Protein 2C4N (pdb70)

Foldseek 3Di:
DAAQAEEEEPDLAQDPQLAGDPQNQVLVVVCVVVVRHAAYEDLAQADQLVRVQVSCVVNPHHDDSLRYDYLLLLVLVVCLPDDFAEEAEAADDRNVVSSVVSVHDHDLPPGQAYEYWDDPVQDPVSLVSSLVVVLVHRQYEYSALDQADPDNHGTRNVSCVSSCVSSVDDHDHRAWPALNSVVVSCVSVVHAQCNYEYEEADCRTRVNSSVVNNHQYEHAPSGDDHDVVQVPPPDHHNYYYPHSNPDDSD

Structure (mmCIF, N/CA/C/O backbone):
data_2C4N
#
_entry.id   2C4N
#
_cell.length_a   53.914
_cell.length_b   94.801
_cell.length_c   119.236
_cell.angle_alpha   90.00
_cell.angle_beta   90.00
_cell.angle_gamma   90.00
#
_symmetry.space_group_name_H-M   'I 2 2 2'
#
loop_
_entity.id
_entity.type
_entity.pdbx_description
1 polymer 'PROTEIN NAGD'
2 non-polymer 'MAGNESIUM ION'
3 non-polymer 'PHOSPHATE ION'
4 water water
#
loop_
_atom_site.group_PDB
_atom_site.id
_atom_site.type_symbol
_atom_site.label_atom_id
_atom_site.label_alt_id
_atom_site.label_comp_id
_atom_site.label_asym_id
_atom_site.label_entity_id
_atom_site.label_seq_id
_atom_site.pdbx_PDB_ins_code
_atom_site.Cartn_x
_atom_site.Cartn_y
_atom_site.Cartn_z
_atom_site.occupancy
_atom_site.B_iso_or_equiv
_atom_site.auth_seq_id
_atom_site.auth_comp_id
_atom_site.auth_asym_id
_atom_site.auth_atom_id
_atom_site.pdbx_PDB_model_num
ATOM 1 N N . MET A 1 1 ? 8.066 39.725 -3.434 1.00 83.93 1 MET A N 1
ATOM 2 C CA . MET A 1 1 ? 9.325 40.352 -3.065 1.00 83.78 1 MET A CA 1
ATOM 3 C C . MET A 1 1 ? 10.435 39.392 -2.573 1.00 82.40 1 MET A C 1
ATOM 4 O O . MET A 1 1 ? 10.506 38.221 -2.964 1.00 81.19 1 MET A O 1
ATOM 9 N N . THR A 1 2 ? 11.323 39.907 -1.764 1.00 52.86 2 THR A N 1
ATOM 10 C CA . THR A 1 2 ? 12.548 39.274 -1.412 1.00 47.55 2 THR A CA 1
ATOM 11 C C . THR A 1 2 ? 12.258 38.434 -0.151 1.00 44.13 2 THR A C 1
ATOM 12 O O . THR A 1 2 ? 11.140 38.404 0.271 1.00 43.51 2 THR A O 1
ATOM 16 N N . ILE A 1 3 ? 13.248 37.794 0.452 1.00 39.39 3 ILE A N 1
ATOM 17 C CA . ILE A 1 3 ? 13.051 37.128 1.706 1.00 33.14 3 ILE A CA 1
ATOM 18 C C . ILE A 1 3 ? 12.824 38.094 2.847 1.00 29.56 3 ILE A C 1
ATOM 19 O O . ILE A 1 3 ? 13.688 38.842 3.146 1.00 28.61 3 ILE A O 1
ATOM 24 N N . LYS A 1 4 ? 11.642 38.067 3.456 1.00 29.95 4 LYS A N 1
ATOM 25 C CA . LYS A 1 4 ? 11.331 38.968 4.562 1.00 27.49 4 LYS A CA 1
ATOM 26 C C . LYS A 1 4 ? 10.968 38.189 5.822 1.00 24.42 4 LYS A C 1
ATOM 27 O O . LYS A 1 4 ? 10.892 38.760 6.908 1.00 22.49 4 LYS A O 1
ATOM 33 N N . ASN A 1 5 ? 10.744 36.885 5.667 1.00 23.31 5 ASN A N 1
ATOM 34 C CA . ASN A 1 5 ? 10.369 36.015 6.784 1.00 21.05 5 ASN A CA 1
ATOM 35 C C . ASN A 1 5 ? 11.125 34.696 6.661 1.00 20.26 5 ASN A C 1
ATOM 36 O O . ASN A 1 5 ? 11.494 34.284 5.560 1.00 18.62 5 ASN A O 1
ATOM 41 N N . VAL A 1 6 ? 11.333 34.018 7.783 1.00 18.57 6 VAL A N 1
ATOM 42 C CA . VAL A 1 6 ? 12.069 32.763 7.756 1.00 17.51 6 VAL A CA 1
ATOM 43 C C . VAL A 1 6 ? 11.474 31.661 8.620 1.00 17.51 6 VAL A C 1
ATOM 44 O O . VAL A 1 6 ? 11.179 31.877 9.791 1.00 17.14 6 VAL A O 1
ATOM 48 N N . ILE A 1 7 ? 11.286 30.487 8.021 1.00 16.65 7 ILE A N 1
ATOM 49 C CA . ILE A 1 7 ? 10.807 29.318 8.748 1.00 16.44 7 ILE A CA 1
ATOM 50 C C . ILE A 1 7 ? 12.028 28.409 8.738 1.00 16.85 7 ILE A C 1
ATOM 51 O O . ILE A 1 7 ? 12.550 28.074 7.670 1.00 18.50 7 ILE A O 1
ATOM 56 N N . CYS A 1 8 ? 12.504 28.027 9.914 1.00 15.66 8 CYS A N 1
ATOM 57 C CA . CYS A 1 8 ? 13.675 27.175 9.975 1.00 14.67 8 CYS A CA 1
ATOM 58 C C . CYS A 1 8 ? 13.406 25.915 10.768 1.00 15.22 8 CYS A C 1
ATOM 59 O O . CYS A 1 8 ? 12.998 25.965 11.931 1.00 17.09 8 CYS A O 1
ATOM 62 N N . ASP A 1 9 ? 13.634 24.778 10.126 1.00 14.76 9 ASP A N 1
ATOM 63 C CA . ASP A 1 9 ? 13.438 23.500 10.781 1.00 14.92 9 ASP A CA 1
ATOM 64 C C . ASP A 1 9 ? 14.467 23.350 11.903 1.00 15.12 9 ASP A C 1
ATOM 65 O O . ASP A 1 9 ? 15.559 23.917 11.836 1.00 15.55 9 ASP A O 1
ATOM 70 N N . ILE A 1 10 ? 14.126 22.578 12.926 1.00 14.48 10 ILE A N 1
ATOM 71 C CA . ILE A 1 10 ? 15.022 22.404 14.066 1.00 16.12 10 ILE A CA 1
ATOM 72 C C . ILE A 1 10 ? 16.010 21.247 13.990 1.00 14.92 10 ILE A C 1
ATOM 73 O O . ILE A 1 10 ? 17.215 21.458 13.859 1.00 15.75 10 ILE A O 1
ATOM 78 N N . ASP A 1 11 ? 15.505 20.022 14.066 1.00 17.35 11 ASP A N 1
ATOM 79 C CA . ASP A 1 11 ? 16.375 18.851 14.052 1.00 18.86 11 ASP A CA 1
ATOM 80 C C . ASP A 1 11 ? 17.126 18.607 12.749 1.00 18.11 11 ASP A C 1
ATOM 81 O O . ASP A 1 11 ? 16.535 18.562 11.678 1.00 16.03 11 ASP A O 1
ATOM 86 N N . GLY A 1 12 ? 18.444 18.455 12.854 1.00 16.73 12 GLY A N 1
ATOM 87 C CA . GLY A 1 12 ? 19.260 18.225 11.674 1.00 16.93 12 GLY A CA 1
ATOM 88 C C . GLY A 1 12 ? 19.640 19.519 10.978 1.00 16.75 12 GLY A C 1
ATOM 89 O O . GLY A 1 12 ? 20.335 19.506 9.964 1.00 17.36 12 GLY A O 1
ATOM 90 N N . VAL A 1 13 ? 19.182 20.639 11.532 1.00 15.67 13 VAL A N 1
ATOM 91 C CA . VAL A 1 13 ? 19.452 21.959 10.974 1.00 15.68 13 VAL A CA 1
ATOM 92 C C . VAL A 1 13 ? 20.076 22.879 12.028 1.00 15.78 13 VAL A C 1
ATOM 93 O O . VAL A 1 13 ? 21.154 23.437 11.823 1.00 15.46 13 VAL A O 1
ATOM 97 N N . LEU A 1 14 ? 19.393 23.023 13.159 1.00 15.45 14 LEU A N 1
ATOM 98 C CA . LEU A 1 14 ? 19.866 23.884 14.237 1.00 16.76 14 LEU A CA 1
ATOM 99 C C . LEU A 1 14 ? 20.390 23.051 15.395 1.00 17.40 14 LEU A C 1
ATOM 100 O O . LEU A 1 14 ? 21.310 23.463 16.111 1.00 16.89 14 LEU A O 1
ATOM 105 N N . MET A 1 15 ? 19.787 21.896 15.578 1.00 17.08 15 MET A N 1
ATOM 106 C CA . MET A 1 15 ? 20.170 20.964 16.629 1.00 18.90 15 MET A CA 1
ATOM 107 C C . MET A 1 15 ? 20.445 19.541 16.145 1.00 21.11 15 MET A C 1
ATOM 108 O O . MET A 1 15 ? 19.754 19.024 15.340 1.00 19.69 15 MET A O 1
ATOM 113 N N . HIS A 1 16 ? 21.460 18.923 16.722 1.00 19.87 16 HIS A N 1
ATOM 114 C CA . HIS A 1 16 ? 21.561 17.503 16.765 1.00 24.06 16 HIS A CA 1
ATOM 115 C C . HIS A 1 16 ? 21.326 16.987 18.143 1.00 27.48 16 HIS A C 1
ATOM 116 O O . HIS A 1 16 ? 22.138 17.058 18.995 1.00 24.36 16 HIS A O 1
ATOM 123 N N . ASP A 1 17 ? 20.121 16.509 18.287 1.00 28.63 17 ASP A N 1
ATOM 124 C CA . ASP A 1 17 ? 19.599 16.215 19.539 1.00 31.39 17 ASP A CA 1
ATOM 125 C C . ASP A 1 17 ? 19.703 17.384 20.482 1.00 30.63 17 ASP A C 1
ATOM 126 O O . ASP A 1 17 ? 19.108 18.381 20.313 1.00 30.43 17 ASP A O 1
ATOM 131 N N . ASN A 1 18 ? 20.524 17.219 21.472 1.00 30.53 18 ASN A N 1
ATOM 132 C CA . ASN A 1 18 ? 20.712 18.259 22.429 1.00 30.06 18 ASN A CA 1
ATOM 133 C C . ASN A 1 18 ? 21.943 19.139 22.266 1.00 28.73 18 ASN A C 1
ATOM 134 O O . ASN A 1 18 ? 22.221 19.975 23.076 1.00 28.28 18 ASN A O 1
ATOM 139 N N . VAL A 1 19 ? 22.574 18.972 21.121 1.00 25.41 19 VAL A N 1
ATOM 140 C CA . VAL A 1 19 ? 23.786 19.700 20.761 1.00 23.39 19 VAL A CA 1
ATOM 141 C C . VAL A 1 19 ? 23.504 20.598 19.560 1.00 21.28 19 VAL A C 1
ATOM 142 O O . VAL A 1 19 ? 22.951 20.153 18.556 1.00 21.37 19 VAL A O 1
ATOM 146 N N . ALA A 1 20 ? 23.890 21.864 19.665 1.00 22.43 20 ALA A N 1
ATOM 147 C CA . ALA A 1 20 ? 23.657 22.805 18.582 1.00 22.68 20 ALA A CA 1
ATOM 148 C C . ALA A 1 20 ? 24.581 22.563 17.404 1.00 21.96 20 ALA A C 1
ATOM 149 O O . ALA A 1 20 ? 25.724 22.123 17.567 1.00 22.38 20 ALA A O 1
ATOM 151 N N . VAL A 1 21 ? 24.078 22.844 16.209 1.00 21.55 21 VAL A N 1
ATOM 152 C CA . VAL A 1 21 ? 24.879 22.704 15.003 1.00 19.76 21 VAL A CA 1
ATOM 153 C C . VAL A 1 21 ? 25.767 23.945 14.963 1.00 19.61 21 VAL A C 1
ATOM 154 O O . VAL A 1 21 ? 25.289 25.060 15.166 1.00 19.27 21 VAL A O 1
ATOM 158 N N . PRO A 1 22 ? 27.073 23.770 14.719 1.00 23.68 22 PRO A N 1
ATOM 159 C CA . PRO A 1 22 ? 27.975 24.926 14.666 1.00 25.00 22 PRO A CA 1
ATOM 160 C C . PRO A 1 22 ? 27.444 26.030 13.753 1.00 24.01 22 PRO A C 1
ATOM 161 O O . PRO A 1 22 ? 27.097 25.778 12.599 1.00 25.69 22 PRO A O 1
ATOM 165 N N . GLY A 1 23 ? 27.378 27.250 14.276 1.00 23.57 23 GLY A N 1
ATOM 166 C CA . GLY A 1 23 ? 26.889 28.368 13.487 1.00 23.34 23 GLY A CA 1
ATOM 167 C C . GLY A 1 23 ? 25.414 28.692 13.673 1.00 22.89 23 GLY A C 1
ATOM 168 O O . GLY A 1 23 ? 24.946 29.745 13.235 1.00 22.46 23 GLY A O 1
ATOM 169 N N . ALA A 1 24 ? 24.677 27.797 14.325 1.00 21.91 24 ALA A N 1
ATOM 170 C CA . ALA A 1 24 ? 23.247 27.999 14.550 1.00 21.79 24 ALA A CA 1
ATOM 171 C C . ALA A 1 24 ? 22.941 29.311 15.264 1.00 21.15 24 ALA A C 1
ATOM 172 O O . ALA A 1 24 ? 22.088 30.079 14.825 1.00 19.85 24 ALA A O 1
ATOM 174 N N . ALA A 1 25 ? 23.638 29.566 16.366 1.00 21.24 25 ALA A N 1
ATOM 175 C CA . ALA A 1 25 ? 23.414 30.788 17.133 1.00 22.85 25 ALA A CA 1
ATOM 176 C C . ALA A 1 25 ? 23.588 32.040 16.275 1.00 22.66 25 ALA A C 1
ATOM 177 O O . ALA A 1 25 ? 22.715 32.908 16.243 1.00 21.01 25 ALA A O 1
ATOM 179 N N . GLU A 1 26 ? 24.714 32.125 15.573 1.00 23.72 26 GLU A N 1
ATOM 180 C CA . GLU A 1 26 ? 25.004 33.273 14.722 1.00 25.39 26 GLU A CA 1
ATOM 181 C C . GLU A 1 26 ? 23.975 33.409 13.601 1.00 24.25 26 GLU A C 1
ATOM 182 O O . GLU A 1 26 ? 23.562 34.516 13.249 1.00 22.69 26 GLU A O 1
ATOM 188 N N . PHE A 1 27 ? 23.567 32.276 13.039 1.00 23.46 27 PHE A N 1
ATOM 189 C CA . PHE A 1 27 ? 22.584 32.264 11.963 1.00 21.85 27 PHE A CA 1
ATOM 190 C C . PHE A 1 27 ? 21.275 32.883 12.435 1.00 20.80 27 PHE A C 1
ATOM 191 O O . PHE A 1 27 ? 20.741 33.792 11.800 1.00 20.52 27 PHE A O 1
ATOM 199 N N . LEU A 1 28 ? 20.765 32.389 13.559 1.00 21.25 28 LEU A N 1
ATOM 200 C CA . LEU A 1 28 ? 19.509 32.884 14.110 1.00 23.50 28 LEU A CA 1
ATOM 201 C C . LEU A 1 28 ? 19.586 34.340 14.560 1.00 25.86 28 LEU A C 1
ATOM 202 O O . LEU A 1 28 ? 18.687 35.132 14.268 1.00 23.52 28 LEU A O 1
ATOM 207 N N . HIS A 1 29 ? 20.655 34.695 15.265 1.00 28.19 29 HIS A N 1
ATOM 208 C CA . HIS A 1 29 ? 20.819 36.067 15.736 1.00 31.23 29 HIS A CA 1
ATOM 209 C C . HIS A 1 29 ? 20.871 37.038 14.562 1.00 29.32 29 HIS A C 1
ATOM 210 O O . HIS A 1 29 ? 20.355 38.153 14.648 1.00 26.81 29 HIS A O 1
ATOM 217 N N . GLY A 1 30 ? 21.486 36.609 13.464 1.00 30.28 30 GLY A N 1
ATOM 218 C CA . GLY A 1 30 ? 21.567 37.458 12.289 1.00 28.16 30 GLY A CA 1
ATOM 219 C C . GLY A 1 30 ? 20.185 37.763 11.745 1.00 27.25 30 GLY A C 1
ATOM 220 O O . GLY A 1 30 ? 19.893 38.893 11.348 1.00 26.28 30 GLY A O 1
ATOM 221 N N . ILE A 1 31 ? 19.323 36.750 11.727 1.00 25.78 31 ILE A N 1
ATOM 222 C CA . ILE A 1 31 ? 17.961 36.919 11.239 1.00 27.35 31 ILE A CA 1
ATOM 223 C C . ILE A 1 31 ? 17.161 37.850 12.141 1.00 28.28 31 ILE A C 1
ATOM 224 O O . ILE A 1 31 ? 16.480 38.755 11.661 1.00 28.74 31 ILE A O 1
ATOM 229 N N . MET A 1 32 ? 17.242 37.629 13.448 1.00 25.45 32 MET A N 1
ATOM 230 C CA . MET A 1 32 ? 16.503 38.456 14.390 1.00 27.88 32 MET A CA 1
ATOM 231 C C . MET A 1 32 ? 17.016 39.894 14.395 1.00 28.19 32 MET A C 1
ATOM 232 O O . MET A 1 32 ? 16.226 40.834 14.508 1.00 27.83 32 MET A O 1
ATOM 237 N N . ASP A 1 33 ? 18.329 40.065 14.251 1.00 41.93 33 ASP A N 1
ATOM 238 C CA . ASP A 1 33 ? 18.925 41.398 14.208 1.00 43.64 33 ASP A CA 1
ATOM 239 C C . ASP A 1 33 ? 18.349 42.203 13.044 1.00 44.53 33 ASP A C 1
ATOM 240 O O . ASP A 1 33 ? 18.146 43.412 13.158 1.00 45.38 33 ASP A O 1
ATOM 245 N N . LYS A 1 34 ? 18.093 41.530 11.925 1.00 40.71 34 LYS A N 1
ATOM 246 C CA . LYS A 1 34 ? 17.539 42.188 10.743 1.00 40.77 34 LYS A CA 1
ATOM 247 C C . LYS A 1 34 ? 16.050 42.466 10.894 1.00 40.14 34 LYS A C 1
ATOM 248 O O . LYS A 1 34 ? 15.453 43.161 10.075 1.00 41.32 34 LYS A O 1
ATOM 254 N N . GLY A 1 35 ? 15.456 41.918 11.947 1.00 34.14 35 GLY A N 1
ATOM 255 C CA . GLY A 1 35 ? 14.043 42.135 12.190 1.00 33.34 35 GLY A CA 1
ATOM 256 C C . GLY A 1 35 ? 13.115 41.287 11.341 1.00 33.01 35 GLY A C 1
ATOM 257 O O . GLY A 1 35 ? 11.949 41.634 11.169 1.00 32.64 35 GLY A O 1
ATOM 258 N N . LEU A 1 36 ? 13.615 40.168 10.826 1.00 29.39 36 LEU A N 1
ATOM 259 C CA . LEU A 1 36 ? 12.801 39.288 9.997 1.00 27.70 36 LEU A CA 1
ATOM 260 C C . LEU A 1 36 ? 12.009 38.328 10.871 1.00 25.41 36 LEU A C 1
ATOM 261 O O . LEU A 1 36 ? 12.575 37.675 11.742 1.00 24.94 36 LEU A O 1
ATOM 266 N N . PRO A 1 37 ? 10.683 38.242 10.665 1.00 23.97 37 PRO A N 1
ATOM 267 C CA . PRO A 1 37 ? 9.900 37.316 11.491 1.00 23.98 37 PRO A CA 1
ATOM 268 C C . PRO A 1 37 ? 10.513 35.922 11.369 1.00 22.63 37 PRO A C 1
ATOM 269 O O . PRO A 1 37 ? 10.924 35.510 10.283 1.00 21.96 37 PRO A O 1
ATOM 273 N N . LEU A 1 38 ? 10.588 35.210 12.487 1.00 20.16 38 LEU A N 1
ATOM 274 C CA . LEU A 1 38 ? 11.193 33.887 12.508 1.00 19.25 38 LEU A CA 1
ATOM 275 C C . LEU A 1 38 ? 10.359 32.836 13.225 1.00 19.68 38 LEU A C 1
ATOM 276 O O . LEU A 1 38 ? 9.804 33.086 14.295 1.00 19.55 38 LEU A O 1
ATOM 281 N N . VAL A 1 39 ? 10.280 31.657 12.622 1.00 15.67 39 VAL A N 1
ATOM 282 C CA . VAL A 1 39 ? 9.562 30.542 13.217 1.00 16.27 39 VAL A CA 1
ATOM 283 C C . VAL A 1 39 ? 10.487 29.333 13.186 1.00 14.78 39 VAL A C 1
ATOM 284 O O . VAL A 1 39 ? 11.031 28.990 12.132 1.00 15.45 39 VAL A O 1
ATOM 288 N N . LEU A 1 40 ? 10.691 28.718 14.346 1.00 14.09 40 LEU A N 1
ATOM 289 C CA . LEU A 1 40 ? 11.520 27.525 14.442 1.00 16.17 40 LEU A CA 1
ATOM 290 C C . LEU A 1 40 ? 10.519 26.382 14.511 1.00 15.24 40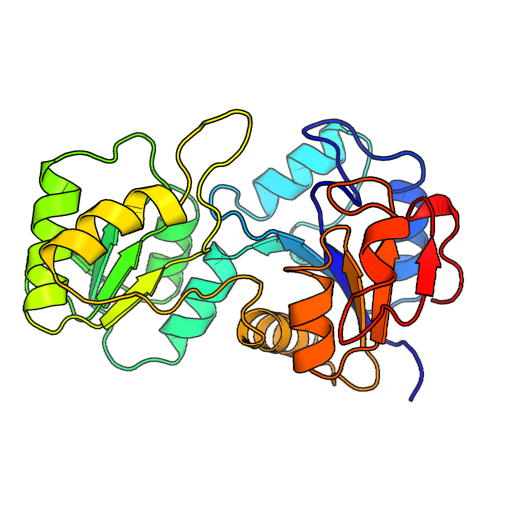 LEU A C 1
ATOM 291 O O . LEU A 1 40 ? 9.800 26.212 15.493 1.00 15.56 40 LEU A O 1
ATOM 296 N N . LEU A 1 41 ? 10.483 25.608 13.436 1.00 18.61 41 LEU A N 1
ATOM 297 C CA . LEU A 1 41 ? 9.535 24.519 13.280 1.00 17.59 41 LEU A CA 1
ATOM 298 C C . LEU A 1 41 ? 10.032 23.116 13.593 1.00 18.02 41 LEU A C 1
ATOM 299 O O . LEU A 1 41 ? 11.178 22.767 13.317 1.00 17.63 41 LEU A O 1
ATOM 304 N N . THR A 1 42 ? 9.154 22.319 14.192 1.00 16.35 42 THR A N 1
ATOM 305 C CA . THR A 1 42 ? 9.467 20.927 14.464 1.00 15.81 42 THR A CA 1
ATOM 306 C C . THR A 1 42 ? 8.195 20.113 14.320 1.00 14.98 42 THR A C 1
ATOM 307 O O . THR A 1 42 ? 7.120 20.537 14.741 1.00 13.12 42 THR A O 1
ATOM 311 N N . ASN A 1 43 ? 8.324 18.940 13.710 1.00 16.41 43 ASN A N 1
ATOM 312 C CA . ASN A 1 43 ? 7.188 18.059 13.495 1.00 18.18 43 ASN A CA 1
ATOM 313 C C . ASN A 1 43 ? 6.774 17.318 14.751 1.00 18.24 43 ASN A C 1
ATOM 314 O O . ASN A 1 43 ? 5.690 16.735 14.794 1.00 19.22 43 ASN A O 1
ATOM 319 N N . TYR A 1 44 ? 7.621 17.336 15.776 1.00 16.39 44 TYR A N 1
ATOM 320 C CA . TYR A 1 44 ? 7.293 16.623 16.996 1.00 19.34 44 TYR A CA 1
ATOM 321 C C . TYR A 1 44 ? 6.466 17.462 17.963 1.00 19.04 44 TYR A C 1
ATOM 322 O O . TYR A 1 44 ? 6.693 18.655 18.138 1.00 18.66 44 TYR A O 1
ATOM 331 N N . PRO A 1 45 ? 5.457 16.833 18.577 1.00 20.49 45 PRO A N 1
ATOM 332 C CA . PRO A 1 45 ? 4.518 17.434 19.525 1.00 20.67 45 PRO A CA 1
ATOM 333 C C . PRO A 1 45 ? 4.783 17.370 21.012 1.00 20.59 45 PRO A C 1
ATOM 334 O O . PRO A 1 45 ? 3.975 17.866 21.788 1.00 21.53 45 PRO A O 1
ATOM 338 N N . SER A 1 46 ? 5.893 16.770 21.418 1.00 23.99 46 SER A N 1
ATOM 339 C CA . SER A 1 46 ? 6.167 16.606 22.846 1.00 25.79 46 SER A CA 1
ATOM 340 C C . SER A 1 46 ? 6.624 17.821 23.655 1.00 25.87 46 SER A C 1
ATOM 341 O O . SER A 1 46 ? 6.342 17.899 24.854 1.00 26.31 46 SER A O 1
ATOM 344 N N . GLN A 1 47 ? 7.305 18.774 23.028 1.00 19.60 47 GLN A N 1
ATOM 345 C CA . GLN A 1 47 ? 7.811 19.905 23.796 1.00 19.11 47 GLN A CA 1
ATOM 346 C C . GLN A 1 47 ? 7.026 21.201 23.688 1.00 18.69 47 GLN A C 1
ATOM 347 O O . GLN A 1 47 ? 6.451 21.501 22.650 1.00 19.08 47 GLN A O 1
ATOM 353 N N . THR A 1 48 ? 7.006 21.967 24.777 1.00 20.93 48 THR A N 1
ATOM 354 C CA . THR A 1 48 ? 6.328 23.260 24.794 1.00 19.95 48 THR A CA 1
ATOM 355 C C . THR A 1 48 ? 7.358 24.260 24.286 1.00 18.48 48 THR A C 1
ATOM 356 O O . THR A 1 48 ? 8.539 23.929 24.168 1.00 15.59 48 THR A O 1
ATOM 360 N N . GLY A 1 49 ? 6.918 25.478 23.999 1.00 19.72 49 GLY A N 1
ATOM 361 C CA . GLY A 1 49 ? 7.848 26.485 23.533 1.00 19.54 49 GLY A CA 1
ATOM 362 C C . GLY A 1 49 ? 8.945 26.710 24.564 1.00 20.81 49 GLY A C 1
ATOM 363 O O . GLY A 1 49 ? 10.117 26.855 24.214 1.00 19.01 49 GLY A O 1
ATOM 364 N N . GLN A 1 50 ? 8.586 26.685 25.838 1.00 20.19 50 GLN A N 1
ATOM 365 C CA . GLN A 1 50 ? 9.564 26.911 26.887 1.00 21.39 50 GLN A CA 1
ATOM 366 C C . GLN A 1 50 ? 10.539 25.772 26.970 1.00 21.08 50 GLN A C 1
ATOM 367 O O . GLN A 1 50 ? 11.699 25.988 27.182 1.00 21.40 50 GLN A O 1
ATOM 373 N N . ASP A 1 51 ? 10.057 24.558 26.788 1.00 17.21 51 ASP A N 1
ATOM 374 C CA . ASP A 1 51 ? 10.936 23.387 26.818 1.00 17.42 51 ASP A CA 1
ATOM 375 C C . ASP A 1 51 ? 11.984 23.538 25.726 1.00 16.32 51 ASP A C 1
ATOM 376 O O . ASP A 1 51 ? 13.167 23.283 25.937 1.00 15.83 51 ASP A O 1
ATOM 381 N N . LEU A 1 52 ? 11.530 23.939 24.542 1.00 17.22 52 LEU A N 1
ATOM 382 C CA . LEU A 1 52 ? 12.422 24.110 23.406 1.00 17.74 52 LEU A CA 1
ATOM 383 C C . LEU A 1 52 ? 13.420 25.229 23.642 1.00 17.02 52 LEU A C 1
ATOM 384 O O . LEU A 1 52 ? 14.591 25.094 23.302 1.00 17.02 52 LEU A O 1
ATOM 389 N N . ALA A 1 53 ? 12.963 26.331 24.230 1.00 18.71 53 ALA A N 1
ATOM 390 C CA . ALA A 1 53 ? 13.860 27.448 24.512 1.00 19.48 53 ALA A CA 1
ATOM 391 C C . ALA A 1 53 ? 14.923 27.006 25.522 1.00 18.17 53 ALA A C 1
ATOM 392 O O . ALA A 1 53 ? 16.091 27.377 25.404 1.00 17.94 53 ALA A O 1
ATOM 394 N N . ASN A 1 54 ? 14.513 26.252 26.509 1.00 16.93 54 ASN A N 1
ATOM 395 C CA . ASN A 1 54 ? 15.451 25.731 27.458 1.00 17.95 54 ASN A CA 1
ATOM 396 C C . ASN A 1 54 ? 16.474 24.763 26.854 1.00 19.40 54 ASN A C 1
ATOM 397 O O . ASN A 1 54 ? 17.621 24.809 27.155 1.00 16.89 54 ASN A O 1
ATOM 402 N N . ARG A 1 55 ? 15.982 23.902 25.980 1.00 19.98 55 ARG A N 1
ATOM 403 C CA . ARG A 1 55 ? 16.842 22.952 25.277 1.00 20.32 55 ARG A CA 1
ATOM 404 C C . ARG A 1 55 ? 17.882 23.714 24.456 1.00 18.83 55 ARG A C 1
ATOM 405 O O . ARG A 1 55 ? 19.064 23.367 24.454 1.00 19.09 55 ARG A O 1
ATOM 413 N N . PHE A 1 56 ? 17.438 24.758 23.760 1.00 18.44 56 PHE A N 1
ATOM 414 C CA . PHE A 1 56 ? 18.330 25.578 22.942 1.00 18.30 56 PHE A CA 1
ATOM 415 C C . PHE A 1 56 ? 19.340 26.328 23.810 1.00 20.73 56 PHE A C 1
ATOM 416 O O . PHE A 1 56 ? 20.530 26.381 23.495 1.00 20.17 56 PHE A O 1
ATOM 424 N N . ALA A 1 57 ? 18.855 26.908 24.901 1.00 19.83 57 ALA A N 1
ATOM 425 C CA . ALA A 1 57 ? 19.714 27.659 25.811 1.00 21.39 57 ALA A CA 1
ATOM 426 C C . ALA A 1 57 ? 20.759 26.744 26.448 1.00 21.12 57 ALA A C 1
ATOM 427 O O . ALA A 1 57 ? 21.911 27.135 26.626 1.00 21.68 57 ALA A O 1
ATOM 429 N N . THR A 1 58 ? 20.355 25.528 26.793 1.00 21.75 58 THR A N 1
ATOM 430 C CA . THR A 1 58 ? 21.273 24.564 27.391 1.00 22.28 58 THR A CA 1
ATOM 431 C C . THR A 1 58 ? 22.390 24.269 26.391 1.00 23.66 58 THR A C 1
ATOM 432 O O . THR A 1 58 ? 23.536 24.013 26.771 1.00 22.94 58 THR A O 1
ATOM 436 N N . ALA A 1 59 ? 22.045 24.320 25.107 1.00 25.31 59 ALA A N 1
ATOM 437 C CA . ALA A 1 59 ? 22.999 24.052 24.034 1.00 26.07 59 ALA A CA 1
ATOM 438 C C . ALA A 1 59 ? 23.774 25.301 23.633 1.00 26.72 59 ALA A C 1
ATOM 439 O O . ALA A 1 59 ? 24.599 25.263 22.722 1.00 26.80 59 ALA A O 1
ATOM 441 N N . GLY A 1 60 ? 23.495 26.414 24.301 1.00 28.64 60 GLY A N 1
ATOM 442 C CA . GLY A 1 60 ? 24.202 27.645 23.995 1.00 28.30 60 GLY A CA 1
ATOM 443 C C . GLY A 1 60 ? 23.555 28.567 22.978 1.00 29.05 60 GLY A C 1
ATOM 444 O O . GLY A 1 60 ? 24.182 29.530 22.547 1.00 30.10 60 GLY A O 1
ATOM 445 N N . VAL A 1 61 ? 22.312 28.286 22.591 1.00 24.51 61 VAL A N 1
ATOM 446 C CA . VAL A 1 61 ? 21.602 29.124 21.625 1.00 24.94 61 VAL A CA 1
ATOM 447 C C . VAL A 1 61 ? 20.428 29.811 22.319 1.00 24.92 61 VAL A C 1
ATOM 448 O O . VAL A 1 61 ? 19.517 29.150 22.819 1.00 23.10 61 VAL A O 1
ATOM 452 N N . ASP A 1 62 ? 20.447 31.139 22.341 1.00 23.39 62 ASP A N 1
ATOM 453 C CA . ASP A 1 62 ? 19.386 31.891 23.001 1.00 24.77 62 ASP A CA 1
ATOM 454 C C . ASP A 1 62 ? 18.344 32.506 22.073 1.00 23.41 62 ASP A C 1
ATOM 455 O O . ASP A 1 62 ? 18.660 33.359 21.247 1.00 23.28 62 ASP A O 1
ATOM 460 N N . VAL A 1 63 ? 17.098 32.064 22.223 1.00 23.57 63 VAL A N 1
ATOM 461 C CA . VAL A 1 63 ? 15.982 32.571 21.430 1.00 23.35 63 VAL A CA 1
ATOM 462 C C . VAL A 1 63 ? 14.736 32.615 22.310 1.00 23.25 63 VAL A C 1
ATOM 463 O O . VAL A 1 63 ? 14.662 31.933 23.328 1.00 22.98 63 VAL A O 1
ATOM 467 N N . PRO A 1 64 ? 13.748 33.437 21.935 1.00 24.25 64 PRO A N 1
ATOM 468 C CA . PRO A 1 64 ? 12.491 33.586 22.677 1.00 24.25 64 PRO A CA 1
ATOM 469 C C . PRO A 1 64 ? 11.598 32.349 22.547 1.00 24.54 64 PRO A C 1
ATOM 470 O O . PRO A 1 64 ? 11.684 31.619 21.556 1.00 22.93 64 PRO A O 1
ATOM 474 N N . ASP A 1 65 ? 10.754 32.116 23.549 1.00 21.66 65 ASP A N 1
ATOM 475 C CA . ASP A 1 65 ? 9.807 30.991 23.546 1.00 23.87 65 ASP A CA 1
ATOM 476 C C . ASP A 1 65 ? 8.873 31.108 22.351 1.00 21.75 65 ASP A C 1
ATOM 477 O O . ASP A 1 65 ? 8.462 30.116 21.744 1.00 22.46 65 ASP A O 1
ATOM 482 N N . SER A 1 66 ? 8.527 32.352 22.049 1.00 23.77 66 SER A N 1
ATOM 483 C CA . SER A 1 66 ? 7.594 32.690 20.986 1.00 23.87 66 SER A CA 1
ATOM 484 C C . SER A 1 66 ? 7.931 32.270 19.566 1.00 21.50 66 SER A C 1
ATOM 485 O O . SER A 1 66 ? 7.033 32.176 18.730 1.00 20.69 66 SER A O 1
ATOM 488 N N . VAL A 1 67 ? 9.204 32.031 19.271 1.00 19.85 67 VAL A N 1
ATOM 489 C CA . VAL A 1 67 ? 9.558 31.653 17.912 1.00 18.82 67 VAL A CA 1
ATOM 490 C C . VAL A 1 67 ? 9.260 30.200 17.581 1.00 16.78 67 VAL A C 1
ATOM 491 O O . VAL A 1 67 ? 9.124 29.858 16.409 1.00 17.25 67 VAL A O 1
ATOM 495 N N . PHE A 1 68 ? 9.127 29.347 18.595 1.00 15.90 68 PHE A N 1
ATOM 496 C CA . PHE A 1 68 ? 8.861 27.933 18.337 1.00 16.87 68 PHE A CA 1
ATOM 497 C C . PHE A 1 68 ? 7.443 27.607 17.892 1.00 17.02 68 PHE A C 1
ATOM 498 O O . PHE A 1 68 ? 6.471 28.197 18.360 1.00 15.88 68 PHE A O 1
ATOM 506 N N . TYR A 1 69 ? 7.337 26.657 16.968 1.00 17.44 69 TYR A N 1
ATOM 507 C CA . TYR A 1 69 ? 6.040 26.216 16.473 1.00 17.09 69 TYR A CA 1
ATOM 508 C C . TYR A 1 69 ? 6.149 24.713 16.254 1.00 16.81 69 TYR A C 1
ATOM 509 O O . TYR A 1 69 ? 6.926 24.255 15.418 1.00 17.85 69 TYR A O 1
ATOM 518 N N . THR A 1 70 ? 5.387 23.947 17.026 1.00 16.00 70 THR A N 1
ATOM 519 C CA . THR A 1 70 ? 5.413 22.494 16.924 1.00 15.29 70 THR A CA 1
ATOM 520 C C . THR A 1 70 ? 4.130 21.982 16.286 1.00 15.30 70 THR A C 1
ATOM 521 O O . THR A 1 70 ? 3.166 22.729 16.120 1.00 14.42 70 THR A O 1
ATOM 525 N N . SER A 1 71 ? 4.119 20.697 15.944 1.00 18.30 71 SER A N 1
ATOM 526 C CA . SER A 1 71 ? 2.937 20.095 15.344 1.00 18.07 71 SER A CA 1
ATOM 527 C C . SER A 1 71 ? 1.780 20.080 16.338 1.00 17.44 71 SER A C 1
ATOM 528 O O . SER A 1 71 ? 0.628 19.942 15.939 1.00 17.94 71 SER A O 1
ATOM 531 N N . ALA A 1 72 ? 2.084 20.215 17.629 1.00 16.00 72 ALA A N 1
ATOM 532 C CA . ALA A 1 72 ? 1.037 20.224 18.653 1.00 17.73 72 ALA A CA 1
ATOM 533 C C . ALA A 1 72 ? 0.340 21.577 18.629 1.00 16.78 72 ALA A C 1
ATOM 534 O O . ALA A 1 72 ? -0.882 21.666 18.703 1.00 16.91 72 ALA A O 1
ATOM 536 N N . MET A 1 73 ? 1.135 22.633 18.524 1.00 16.10 73 MET A N 1
ATOM 537 C CA . MET A 1 73 ? 0.603 23.989 18.451 1.00 16.42 73 MET A CA 1
ATOM 538 C C . MET A 1 73 ? -0.201 24.140 17.166 1.00 15.44 73 MET A C 1
ATOM 539 O O . MET A 1 73 ? -1.282 24.720 17.163 1.00 16.40 73 MET A O 1
ATOM 544 N N . ALA A 1 74 ? 0.345 23.612 16.076 1.00 15.08 74 ALA A N 1
ATOM 545 C CA . ALA A 1 74 ? -0.310 23.675 14.774 1.00 13.96 74 ALA A CA 1
ATOM 546 C C . ALA A 1 74 ? -1.630 22.921 14.794 1.00 14.26 74 ALA A C 1
ATOM 547 O O . ALA A 1 74 ? -2.613 23.361 14.199 1.00 13.23 74 ALA A O 1
ATOM 549 N N . THR A 1 75 ? -1.656 21.788 15.489 1.00 13.75 75 THR A N 1
ATOM 550 C CA . THR A 1 75 ? -2.878 20.992 15.590 1.00 15.29 75 THR A CA 1
ATOM 551 C C . THR A 1 75 ? -3.935 21.767 16.375 1.00 15.30 75 THR A C 1
ATOM 552 O O . THR A 1 75 ? -5.108 21.778 16.011 1.00 14.12 75 THR A O 1
ATOM 556 N N . ALA A 1 76 ? -3.514 22.426 17.449 1.00 18.22 76 ALA A N 1
ATOM 557 C CA . ALA A 1 76 ? -4.444 23.215 18.252 1.00 19.27 76 ALA A CA 1
ATOM 558 C C . ALA A 1 76 ? -4.987 24.360 17.401 1.00 19.71 76 ALA A C 1
ATOM 559 O O . ALA A 1 76 ? -6.178 24.654 17.437 1.00 20.29 76 ALA A O 1
ATOM 561 N N . ASP A 1 77 ? -4.110 25.000 16.630 1.00 18.05 77 ASP A N 1
ATOM 562 C CA . ASP A 1 77 ? -4.520 26.106 15.771 1.00 18.21 77 ASP A CA 1
ATOM 563 C C . ASP A 1 77 ? -5.496 25.624 14.711 1.00 19.28 77 ASP A C 1
ATOM 564 O O . ASP A 1 77 ? -6.423 26.338 14.339 1.00 19.26 77 ASP A O 1
ATOM 569 N N . PHE A 1 78 ? -5.276 24.408 14.223 1.00 19.73 78 PHE A N 1
ATOM 570 C CA . PHE A 1 78 ? -6.146 23.813 13.218 1.00 21.81 78 PHE A CA 1
ATOM 571 C C . PHE A 1 78 ? -7.541 23.578 13.800 1.00 21.73 78 PHE A C 1
ATOM 572 O O . PHE A 1 78 ? -8.549 23.918 13.185 1.00 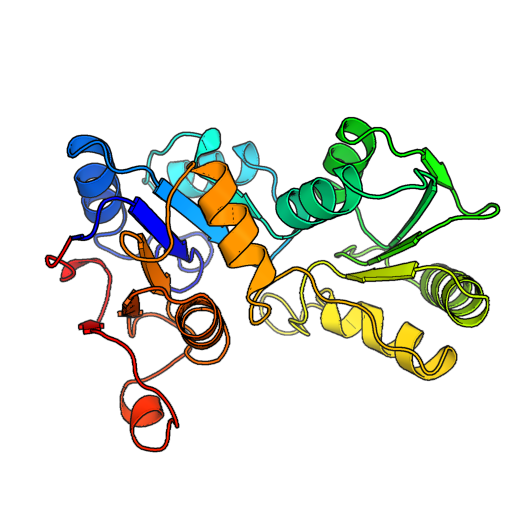21.96 78 PHE A O 1
ATOM 580 N N . LEU A 1 79 ? -7.583 23.011 14.998 1.00 21.29 79 LEU A N 1
ATOM 581 C CA . LEU A 1 79 ? -8.839 22.692 15.669 1.00 2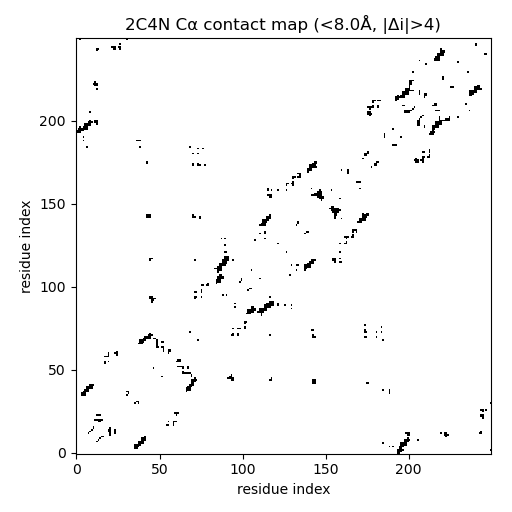3.50 79 LEU A CA 1
ATOM 582 C C . LEU A 1 79 ? -9.596 23.902 16.215 1.00 26.50 79 LEU A C 1
ATOM 583 O O . LEU A 1 79 ? -10.822 23.865 16.361 1.00 23.48 79 LEU A O 1
ATOM 588 N N . ARG A 1 80 ? -8.867 24.966 16.528 1.00 30.76 80 ARG A N 1
ATOM 589 C CA . ARG A 1 80 ? -9.484 26.184 17.038 1.00 36.56 80 ARG A CA 1
ATOM 590 C C . ARG A 1 80 ? -10.546 26.664 16.067 1.00 39.84 80 ARG A C 1
ATOM 591 O O . ARG A 1 80 ? -11.635 27.064 16.471 1.00 40.67 80 ARG A O 1
ATOM 599 N N . ARG A 1 81 ? -10.214 26.612 14.781 1.00 55.86 81 ARG A N 1
ATOM 600 C CA . ARG A 1 81 ? -11.111 27.068 13.727 1.00 60.37 81 ARG A CA 1
ATOM 601 C C . ARG A 1 81 ? -12.176 26.047 13.351 1.00 61.37 81 ARG A C 1
ATOM 602 O O . ARG A 1 81 ? -12.895 26.235 12.372 1.00 61.08 81 ARG A O 1
ATOM 610 N N . GLN A 1 82 ? -12.281 24.967 14.116 1.00 43.80 82 GLN A N 1
ATOM 611 C CA . GLN A 1 82 ? -13.266 23.943 13.798 1.00 43.35 82 GLN A CA 1
ATOM 612 C C . GLN A 1 82 ? -14.472 23.958 14.722 1.00 42.77 82 GLN A C 1
ATOM 613 O O . GLN A 1 82 ? -14.399 24.422 15.857 1.00 40.89 82 GLN A O 1
ATOM 619 N N . GLU A 1 83 ? -15.585 23.449 14.208 1.00 44.31 83 GLU A N 1
ATOM 620 C CA . GLU A 1 83 ? -16.818 23.349 14.968 1.00 42.24 83 GLU A CA 1
ATOM 621 C C . GLU A 1 83 ? -16.666 22.056 15.755 1.00 39.33 83 GLU A C 1
ATOM 622 O O . GLU A 1 83 ? -16.107 21.085 15.247 1.00 39.14 83 GLU A O 1
ATOM 628 N N . GLY A 1 84 ? -17.161 22.039 16.986 1.00 40.40 84 GLY A N 1
ATOM 629 C CA . GLY A 1 84 ? -17.030 20.850 17.803 1.00 35.51 84 GLY A CA 1
ATOM 630 C C . GLY A 1 84 ? -15.824 21.067 18.692 1.00 33.50 84 GLY A C 1
ATOM 631 O O . GLY A 1 84 ? -14.766 21.479 18.216 1.00 33.76 84 GLY A O 1
ATOM 632 N N . LYS A 1 85 ? -15.975 20.813 19.985 1.00 25.49 85 LYS A N 1
ATOM 633 C CA . LYS A 1 85 ? -14.871 21.009 20.911 1.00 23.43 85 LYS A CA 1
ATOM 634 C C . LYS A 1 85 ? -14.699 19.848 21.874 1.00 19.63 85 LYS A C 1
ATOM 635 O O . LYS A 1 85 ? -14.268 20.031 23.007 1.00 18.35 85 LYS A O 1
ATOM 641 N N . LYS A 1 86 ? -15.059 18.655 21.416 1.00 20.59 86 LYS A N 1
ATOM 642 C CA . LYS A 1 86 ? -14.920 17.445 22.217 1.00 18.83 86 LYS A CA 1
ATOM 643 C C . LYS A 1 86 ? -13.991 16.502 21.475 1.00 17.51 86 LYS A C 1
ATOM 644 O O . LYS A 1 86 ? -14.205 16.215 20.298 1.00 15.41 86 LYS A O 1
ATOM 650 N N . ALA A 1 87 ? -12.960 16.018 22.156 1.00 18.88 87 ALA A N 1
ATOM 651 C CA . ALA A 1 87 ? -12.017 15.129 21.505 1.00 19.85 87 ALA A CA 1
ATOM 652 C C . ALA A 1 87 ? -11.473 14.029 22.396 1.00 18.57 87 ALA A C 1
ATOM 653 O O . ALA A 1 87 ? -11.283 14.217 23.598 1.00 17.82 87 ALA A O 1
ATOM 655 N N . TYR A 1 88 ? -11.247 12.867 21.797 1.00 16.27 88 TYR A N 1
ATOM 656 C CA . TYR A 1 88 ? -10.638 11.767 22.517 1.00 16.72 88 TYR A CA 1
ATOM 657 C C . TYR A 1 88 ? -9.189 11.910 22.066 1.00 17.02 88 TYR A C 1
ATOM 658 O O . TYR A 1 88 ? -8.897 11.862 20.866 1.00 16.43 88 TYR A O 1
ATOM 667 N N . VAL A 1 89 ? -8.286 12.106 23.018 1.00 17.56 89 VAL A N 1
ATOM 668 C CA . VAL A 1 89 ? -6.891 12.308 22.680 1.00 17.36 89 VAL A CA 1
ATOM 669 C C . VAL A 1 89 ? -5.963 11.180 23.085 1.00 17.81 89 VAL A C 1
ATOM 670 O O . VAL A 1 89 ? -6.017 10.674 24.206 1.00 17.93 89 VAL A O 1
ATOM 674 N N . VAL A 1 90 ? -5.126 10.778 22.138 1.00 15.89 90 VAL A N 1
ATOM 675 C CA . VAL A 1 90 ? -4.124 9.750 22.368 1.00 15.57 90 VAL A CA 1
ATOM 676 C C . VAL A 1 90 ? -2.834 10.557 22.352 1.00 16.47 90 VAL A C 1
ATOM 677 O O . VAL A 1 90 ? -2.234 10.777 21.306 1.00 15.17 90 VAL A O 1
ATOM 681 N N . GLY A 1 91 ? -2.431 11.036 23.521 1.00 18.57 91 GLY A N 1
ATOM 682 C CA . GLY A 1 91 ? -1.225 11.836 23.603 1.00 21.12 91 GLY A CA 1
ATOM 683 C C . GLY A 1 91 ? -1.046 12.339 25.016 1.00 23.31 91 GLY A C 1
ATOM 684 O O . GLY A 1 91 ? -1.839 12.009 25.893 1.00 24.11 91 GLY A O 1
ATOM 685 N N . GLU A 1 92 ? -0.018 13.146 25.244 1.00 30.56 92 GLU A N 1
ATOM 686 C CA . GLU A 1 92 ? 0.230 13.648 26.588 1.00 33.59 92 GLU A CA 1
ATOM 687 C C . GLU A 1 92 ? 1.031 14.935 26.564 1.00 33.55 92 GLU A C 1
ATOM 688 O O . GLU A 1 92 ? 1.589 15.309 25.536 1.00 35.57 92 GLU A O 1
ATOM 694 N N . GLY A 1 93 ? 1.078 15.607 27.708 1.00 29.70 93 GLY A N 1
ATOM 695 C CA . GLY A 1 93 ? 1.844 16.830 27.826 1.00 27.85 93 GLY A CA 1
ATOM 696 C C . GLY A 1 93 ? 1.406 18.036 27.020 1.00 25.98 93 GLY A C 1
ATOM 697 O O . GLY A 1 93 ? 0.254 18.465 27.089 1.00 25.92 93 GLY A O 1
ATOM 698 N N . ALA A 1 94 ? 2.355 18.586 26.267 1.00 24.59 94 ALA A N 1
ATOM 699 C CA . ALA A 1 94 ? 2.149 19.777 25.445 1.00 23.50 94 ALA A CA 1
ATOM 700 C C . ALA A 1 94 ? 0.849 19.812 24.654 1.00 21.69 94 ALA A C 1
ATOM 701 O O . ALA A 1 94 ? 0.101 20.785 24.734 1.00 21.40 94 ALA A O 1
ATOM 703 N N . LEU A 1 95 ? 0.587 18.761 23.881 1.00 17.47 95 LEU A N 1
ATOM 704 C CA . LEU A 1 95 ? -0.629 18.698 23.072 1.00 16.78 95 LEU A CA 1
ATOM 705 C C . LEU A 1 95 ? -1.893 18.864 23.914 1.00 15.69 95 LEU A C 1
ATOM 706 O O . LEU A 1 95 ? -2.805 19.609 23.548 1.00 15.00 95 LEU A O 1
ATOM 711 N N . ILE A 1 96 ? -1.943 18.164 25.043 1.00 18.39 96 ILE A N 1
ATOM 712 C CA . ILE A 1 96 ? -3.104 18.230 25.923 1.00 19.64 96 ILE A CA 1
ATOM 713 C C . ILE A 1 96 ? -3.368 19.657 26.397 1.00 20.14 96 ILE A C 1
ATOM 714 O O . ILE A 1 96 ? -4.497 20.145 26.321 1.00 20.06 96 ILE A O 1
ATOM 719 N N . HIS A 1 97 ? -2.329 20.322 26.887 1.00 17.33 97 HIS A N 1
ATOM 720 C CA . HIS A 1 97 ? -2.473 21.685 27.374 1.00 20.00 97 HIS A CA 1
ATOM 721 C C . HIS A 1 97 ? -2.904 22.637 26.262 1.00 20.61 97 HIS A C 1
ATOM 722 O O . HIS A 1 97 ? -3.739 23.517 26.478 1.00 20.24 97 HIS A O 1
ATOM 729 N N . GLU A 1 98 ? -2.331 22.463 25.073 1.00 20.61 98 GLU A N 1
ATOM 730 C CA . GLU A 1 98 ? -2.679 23.300 23.932 1.00 20.89 98 GLU A CA 1
ATOM 731 C C . GLU A 1 98 ? -4.153 23.155 23.579 1.00 20.18 98 GLU A C 1
ATOM 732 O O . GLU A 1 98 ? -4.819 24.138 23.275 1.00 18.65 98 GLU A O 1
ATOM 738 N N . LEU A 1 99 ? -4.659 21.925 23.615 1.00 16.72 99 LEU A N 1
ATOM 739 C CA . LEU A 1 99 ? -6.062 21.675 23.302 1.00 17.32 99 LEU A CA 1
ATOM 740 C C . LEU A 1 99 ? -6.992 22.327 24.328 1.00 19.21 99 LEU A C 1
ATOM 741 O O . LEU A 1 99 ? -8.024 22.893 23.968 1.00 17.89 99 LEU A O 1
ATOM 746 N N . TYR A 1 100 ? -6.632 22.238 25.605 1.00 23.26 100 TYR A N 1
ATOM 747 C CA . TYR A 1 100 ? -7.437 22.857 26.656 1.00 25.84 100 TYR A CA 1
ATOM 748 C C . TYR A 1 100 ? -7.488 24.367 26.449 1.00 27.54 100 TYR A C 1
ATOM 749 O O . TYR A 1 100 ? -8.530 24.988 26.644 1.00 28.05 100 TYR A O 1
ATOM 758 N N . LYS A 1 101 ? -6.361 24.950 26.049 1.00 29.74 101 LYS A N 1
ATOM 759 C CA . LYS A 1 101 ? -6.294 26.387 25.799 1.00 31.86 101 LYS A CA 1
ATOM 760 C C . LYS A 1 101 ? -7.093 26.762 24.550 1.00 31.78 101 LYS A C 1
ATOM 761 O O . LYS A 1 101 ? -7.474 27.919 24.375 1.00 32.11 101 LYS A O 1
ATOM 767 N N . ALA A 1 102 ? -7.343 25.779 23.685 1.00 26.67 102 ALA A N 1
ATOM 768 C CA . ALA A 1 102 ? -8.114 26.002 22.465 1.00 25.86 102 ALA A CA 1
ATOM 769 C C . ALA A 1 102 ? -9.607 25.800 22.747 1.00 25.78 102 ALA A C 1
ATOM 770 O O . ALA A 1 102 ? -10.425 25.797 21.827 1.00 27.00 102 ALA A O 1
ATOM 772 N N . GLY A 1 103 ? -9.947 25.612 24.021 1.00 26.34 103 GLY A N 1
ATOM 773 C CA . GLY A 1 103 ? -11.335 25.440 24.415 1.00 25.43 103 GLY A CA 1
ATOM 774 C C . GLY A 1 103 ? -11.910 24.040 24.326 1.00 25.67 103 GLY A C 1
ATOM 775 O O . GLY A 1 103 ? -13.127 23.867 24.353 1.00 25.64 103 GLY A O 1
ATOM 776 N N . PHE A 1 104 ? -11.049 23.033 24.236 1.00 20.10 104 PHE A N 1
ATOM 777 C CA . PHE A 1 104 ? -11.522 21.660 24.140 1.00 19.64 104 PHE A CA 1
ATOM 778 C C . PHE A 1 104 ? -11.832 20.950 25.441 1.00 18.19 104 PHE A C 1
ATOM 779 O O . PHE A 1 104 ? -11.286 21.264 26.498 1.00 18.86 104 PHE A O 1
ATOM 787 N N . THR A 1 105 ? -12.723 19.975 25.327 1.00 20.15 105 THR A N 1
ATOM 788 C CA . THR A 1 105 ? -13.090 19.105 26.427 1.00 20.15 105 THR A CA 1
ATOM 789 C C . THR A 1 105 ? -12.508 17.782 25.941 1.00 20.45 105 THR A C 1
ATOM 790 O O . THR A 1 105 ? -12.740 17.384 24.798 1.00 20.88 105 THR A O 1
ATOM 794 N N . ILE A 1 106 ? -11.723 17.125 26.782 1.00 22.00 106 ILE A N 1
ATOM 795 C CA . ILE A 1 106 ? -11.126 15.859 26.391 1.00 23.81 106 ILE A CA 1
ATOM 796 C C . ILE A 1 106 ? -11.971 14.777 27.038 1.00 24.32 106 ILE A C 1
ATOM 797 O O . ILE A 1 106 ? -12.086 14.718 28.260 1.00 25.72 106 ILE A O 1
ATOM 802 N N . THR A 1 107 ? -12.572 13.928 26.210 1.00 23.95 107 THR A N 1
ATOM 803 C CA . THR A 1 107 ? -13.477 12.901 26.708 1.00 24.50 107 THR A CA 1
ATOM 804 C C . THR A 1 107 ? -13.549 11.663 25.830 1.00 25.57 107 THR A C 1
ATOM 805 O O . THR A 1 107 ? -13.222 11.709 24.641 1.00 24.48 107 THR A O 1
ATOM 809 N N . ASP A 1 108 ? -13.981 10.555 26.424 1.00 24.46 108 ASP A N 1
ATOM 810 C CA . ASP A 1 108 ? -14.145 9.320 25.677 1.00 27.03 108 ASP A CA 1
ATOM 811 C C . ASP A 1 108 ? -15.648 9.057 25.560 1.00 28.62 108 ASP A C 1
ATOM 812 O O . ASP A 1 108 ? -16.094 7.922 25.373 1.00 29.24 108 ASP A O 1
ATOM 817 N N . VAL A 1 109 ? -16.419 10.137 2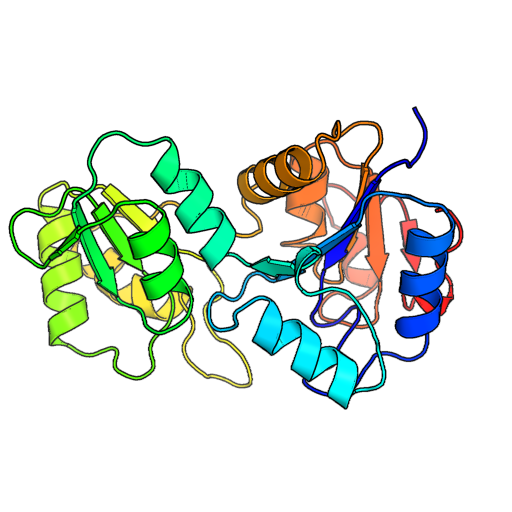5.676 1.00 30.95 109 VAL A N 1
ATOM 818 C CA . VAL A 1 109 ? -17.874 10.092 25.553 1.00 32.29 109 VAL A CA 1
ATOM 819 C C . VAL A 1 109 ? -18.299 11.004 24.404 1.00 31.95 109 VAL A C 1
ATOM 820 O O . VAL A 1 109 ? -18.154 12.224 24.483 1.00 32.52 109 VAL A O 1
ATOM 824 N N . ASN A 1 110 ? -18.813 10.403 23.338 1.00 29.73 110 ASN A N 1
ATOM 825 C CA . ASN A 1 110 ? -19.264 11.148 22.166 1.00 29.39 110 ASN A CA 1
ATOM 826 C C . ASN A 1 110 ? -18.295 12.237 21.701 1.00 27.41 110 ASN A C 1
ATOM 827 O O . ASN A 1 110 ? -18.665 13.407 21.578 1.00 25.95 110 ASN A O 1
ATOM 832 N N . PRO A 1 111 ? -17.035 11.868 21.437 1.00 26.06 111 PRO A N 1
ATOM 833 C CA . PRO A 1 111 ? -16.070 12.872 20.983 1.00 24.35 111 PRO A CA 1
ATOM 834 C C . PRO A 1 111 ? -16.301 13.226 19.517 1.00 22.04 111 PRO A C 1
ATOM 835 O O . PRO A 1 111 ? -16.745 12.384 18.736 1.00 20.38 111 PRO A O 1
ATOM 839 N N . ASP A 1 112 ? -16.008 14.472 19.150 1.00 20.67 112 ASP A N 1
ATOM 840 C CA . ASP A 1 112 ? -16.157 14.916 17.767 1.00 19.25 112 ASP A CA 1
ATOM 841 C C . ASP A 1 112 ? -14.904 14.521 16.987 1.00 18.61 112 ASP A C 1
ATOM 842 O O . ASP A 1 112 ? -14.977 14.175 15.807 1.00 18.51 112 ASP A O 1
ATOM 847 N N . PHE A 1 113 ? -13.762 14.591 17.666 1.00 18.09 113 PHE A N 1
ATOM 848 C CA . PHE A 1 113 ? -12.466 14.267 17.076 1.00 17.37 113 PHE A CA 1
ATOM 849 C C . PHE A 1 113 ? -11.708 13.204 17.849 1.00 17.36 113 PHE A C 1
ATOM 850 O O . PHE A 1 113 ? -11.910 13.024 19.050 1.00 17.48 113 PHE A O 1
ATOM 858 N N . VAL A 1 114 ? -10.814 12.524 17.138 1.00 15.95 114 VAL A N 1
ATOM 859 C CA . VAL A 1 114 ? -9.901 11.554 17.729 1.00 14.96 114 VAL A CA 1
ATOM 860 C C . VAL A 1 114 ? -8.584 12.205 17.321 1.00 15.87 114 VAL A C 1
ATOM 861 O O . VAL A 1 114 ? -8.314 12.376 16.130 1.00 15.35 114 VAL A O 1
ATOM 865 N N . ILE A 1 115 ? -7.786 12.607 18.302 1.00 14.27 115 ILE A N 1
ATOM 866 C CA . ILE A 1 115 ? -6.527 13.272 18.020 1.00 13.51 115 ILE A CA 1
ATOM 867 C C . ILE A 1 115 ? -5.374 12.433 18.534 1.00 13.11 115 ILE A C 1
ATOM 868 O O . ILE A 1 115 ? -5.335 12.072 19.708 1.00 14.76 115 ILE A O 1
ATOM 873 N N . VAL A 1 116 ? -4.435 12.127 17.648 1.00 14.40 116 VAL A N 1
ATOM 874 C CA . VAL A 1 116 ? -3.289 11.323 18.024 1.00 14.47 116 VAL A CA 1
ATOM 875 C C . VAL A 1 116 ? -1.995 12.114 17.920 1.00 13.64 116 VAL A C 1
ATOM 876 O O . VAL A 1 116 ? -1.696 12.716 16.886 1.00 14.45 116 VAL A O 1
ATOM 880 N N . GLY A 1 117 ? -1.243 12.122 19.013 1.00 12.61 117 GLY A N 1
ATOM 881 C CA . GLY A 1 117 ? 0.041 12.800 19.041 1.00 14.76 117 GLY A CA 1
ATOM 882 C C . GLY A 1 117 ? 1.052 11.737 19.422 1.00 16.89 117 GLY A C 1
ATOM 883 O O . GLY A 1 117 ? 1.236 10.765 18.692 1.00 16.92 117 GLY A O 1
ATOM 884 N N . GLU A 1 118 ? 1.700 11.917 20.566 1.00 18.59 118 GLU A N 1
ATOM 885 C CA . GLU A 1 118 ? 2.665 10.949 21.066 1.00 19.74 118 GLU A CA 1
ATOM 886 C C . GLU A 1 118 ? 2.485 10.753 22.568 1.00 19.80 118 GLU A C 1
ATOM 887 O O . GLU A 1 118 ? 2.231 11.703 23.312 1.00 16.02 118 GLU A O 1
ATOM 893 N N . THR A 1 119 ? 2.596 9.507 23.008 1.00 18.60 119 THR A N 1
ATOM 894 C CA . THR A 1 119 ? 2.483 9.204 24.425 1.00 18.20 119 THR A CA 1
ATOM 895 C C . THR A 1 119 ? 3.083 7.837 24.685 1.00 20.08 119 THR A C 1
ATOM 896 O O . THR A 1 119 ? 2.738 6.863 24.021 1.00 17.59 119 THR A O 1
ATOM 900 N N . ARG A 1 120 ? 4.000 7.772 25.642 1.00 21.89 120 ARG A N 1
ATOM 901 C CA . ARG A 1 120 ? 4.641 6.512 25.974 1.00 24.37 120 ARG A CA 1
ATOM 902 C C . ARG A 1 120 ? 3.703 5.624 26.770 1.00 23.42 120 ARG A C 1
ATOM 903 O O . ARG A 1 120 ? 4.076 4.524 27.168 1.00 24.57 120 ARG A O 1
ATOM 911 N N . SER A 1 121 ? 2.492 6.118 27.015 1.00 23.47 121 SER A N 1
ATOM 912 C CA . SER A 1 121 ? 1.484 5.366 27.753 1.00 23.32 121 SER A CA 1
ATOM 913 C C . SER A 1 121 ? 0.524 4.688 26.786 1.00 21.88 121 SER A C 1
ATOM 914 O O . SER A 1 121 ? -0.425 4.027 27.205 1.00 21.81 121 SER A O 1
ATOM 917 N N . TYR A 1 122 ? 0.773 4.864 25.492 1.00 19.81 122 TYR A N 1
ATOM 918 C CA . TYR A 1 122 ? -0.065 4.265 24.453 1.00 18.11 122 TYR A CA 1
ATOM 919 C C . TYR A 1 122 ? -0.259 2.781 24.751 1.00 18.08 122 TYR A C 1
ATOM 920 O O . TYR A 1 122 ? 0.708 2.069 25.037 1.00 17.02 122 TYR A O 1
ATOM 929 N N . ASN A 1 123 ? -1.502 2.313 24.680 1.00 20.71 123 ASN A N 1
ATOM 930 C CA . ASN A 1 123 ? -1.779 0.907 24.941 1.00 20.51 123 ASN A CA 1
ATOM 931 C C . ASN A 1 123 ? -2.978 0.377 24.168 1.00 20.57 123 ASN A C 1
ATOM 932 O O . ASN A 1 123 ? -3.630 1.104 23.417 1.00 19.14 123 ASN A O 1
ATOM 937 N N . TRP A 1 124 ? -3.248 -0.906 24.371 1.00 18.56 124 TRP A N 1
ATOM 938 C CA . TRP A 1 124 ? -4.348 -1.621 23.738 1.00 19.77 124 TRP A CA 1
ATOM 939 C C . TRP A 1 124 ? -5.681 -0.886 23.894 1.00 19.11 124 TRP A C 1
ATOM 940 O O . TRP A 1 124 ? -6.459 -0.779 22.947 1.00 18.14 124 TRP A O 1
ATOM 951 N N . ASP A 1 125 ? -5.943 -0.386 25.096 1.00 20.27 125 ASP A N 1
ATOM 952 C CA . ASP A 1 125 ? -7.190 0.330 25.354 1.00 21.64 125 ASP A CA 1
ATOM 953 C C . ASP A 1 125 ? -7.340 1.598 24.515 1.00 19.68 125 ASP A C 1
ATOM 954 O O . ASP A 1 125 ? -8.410 1.864 23.975 1.00 20.55 125 ASP A O 1
ATOM 959 N N . MET A 1 126 ? -6.273 2.378 24.410 1.00 18.63 126 MET A N 1
ATOM 960 C CA . MET A 1 126 ? -6.305 3.605 23.619 1.00 18.10 126 MET A CA 1
ATOM 961 C C . MET A 1 126 ? -6.510 3.288 22.145 1.00 18.10 126 MET A C 1
ATOM 962 O O . MET A 1 126 ? -7.291 3.943 21.464 1.00 16.72 126 MET A O 1
ATOM 967 N N . MET A 1 127 ? -5.799 2.280 21.652 1.00 17.96 127 MET A N 1
ATOM 968 C CA . MET A 1 127 ? -5.930 1.892 20.250 1.00 18.47 127 MET A CA 1
ATOM 969 C C . MET A 1 127 ? -7.370 1.470 19.986 1.00 17.20 127 MET A C 1
ATOM 970 O O . MET A 1 127 ? -7.962 1.830 18.971 1.00 15.59 127 MET A O 1
ATOM 975 N N . HIS A 1 128 ? -7.923 0.704 20.921 1.00 17.87 128 HIS A N 1
ATOM 976 C CA . HIS A 1 128 ? -9.292 0.213 20.825 1.00 18.19 128 HIS A CA 1
ATOM 977 C C . HIS A 1 128 ? -10.297 1.359 20.750 1.00 17.96 128 HIS A C 1
ATOM 978 O O . HIS A 1 128 ? -11.100 1.433 19.823 1.00 16.77 128 HIS A O 1
ATOM 985 N N . LYS A 1 129 ? -10.255 2.252 21.733 1.00 19.86 129 LYS A N 1
ATOM 986 C CA . LYS A 1 129 ? -11.181 3.379 21.760 1.00 19.89 129 LYS A CA 1
ATOM 987 C C . LYS A 1 129 ? -11.037 4.285 20.550 1.00 18.62 129 LYS A C 1
ATOM 988 O O . LYS A 1 129 ? -12.032 4.683 19.947 1.00 18.11 129 LYS A O 1
ATOM 994 N N . ALA A 1 130 ? -9.801 4.618 20.198 1.00 16.52 130 ALA A N 1
ATOM 995 C CA . ALA A 1 130 ? -9.558 5.480 19.046 1.00 17.33 130 ALA A CA 1
ATOM 996 C C . ALA A 1 130 ? -10.124 4.838 17.784 1.00 17.12 130 ALA A C 1
ATOM 997 O O . ALA A 1 130 ? -10.791 5.494 16.989 1.00 16.21 130 ALA A O 1
ATOM 999 N N . ALA A 1 131 ? -9.870 3.543 17.616 1.00 18.35 131 ALA A N 1
ATOM 1000 C CA . ALA A 1 131 ? -10.360 2.824 16.444 1.00 19.05 131 ALA A CA 1
ATOM 1001 C C . ALA A 1 131 ? -11.888 2.803 16.429 1.00 18.84 131 ALA A C 1
ATOM 1002 O O . ALA A 1 131 ? -12.509 2.993 15.386 1.00 18.08 131 ALA A O 1
ATOM 1004 N N . TYR A 1 132 ? -12.482 2.574 17.594 1.00 20.07 132 TYR A N 1
ATOM 1005 C CA . TYR A 1 132 ? -13.935 2.544 17.725 1.00 21.49 132 TYR A CA 1
ATOM 1006 C C . TYR A 1 132 ? -14.552 3.883 17.316 1.00 20.72 132 TYR A C 1
ATOM 1007 O O . TYR A 1 132 ? -15.509 3.923 16.542 1.00 19.84 132 TYR A O 1
ATOM 1016 N N . PHE A 1 133 ? -14.007 4.979 17.838 1.00 19.98 133 PHE A N 1
ATOM 1017 C CA . PHE A 1 133 ? -14.529 6.304 17.508 1.00 20.10 133 PHE A CA 1
ATOM 1018 C C . PHE A 1 133 ? -14.339 6.672 16.037 1.00 19.83 133 PHE A C 1
ATOM 1019 O O . PHE A 1 133 ? -15.246 7.212 15.401 1.00 19.70 133 PHE A O 1
ATOM 1027 N N . VAL A 1 134 ? -13.162 6.389 15.494 1.00 18.95 134 VAL A N 1
ATOM 1028 C CA . VAL A 1 134 ? -12.895 6.707 14.096 1.00 19.86 134 VAL A CA 1
ATOM 1029 C C . VAL A 1 134 ? -13.811 5.886 13.204 1.00 20.31 134 VAL A C 1
ATOM 1030 O O . VAL A 1 134 ? -14.389 6.404 12.250 1.00 20.95 134 VAL A O 1
ATOM 1034 N N . ALA A 1 135 ? -13.954 4.607 13.525 1.00 24.40 135 ALA A N 1
ATOM 1035 C CA . ALA A 1 135 ? -14.814 3.735 12.745 1.00 26.06 135 ALA A CA 1
ATOM 1036 C C . ALA A 1 135 ? -16.255 4.229 12.780 1.00 28.24 135 ALA A C 1
ATOM 1037 O O . ALA A 1 135 ? -17.010 4.023 11.830 1.00 29.68 135 ALA A O 1
ATOM 1039 N N . ASN A 1 136 ? -16.640 4.843 13.874 1.00 25.62 136 ASN A N 1
ATOM 1040 C CA . ASN A 1 136 ? -17.938 5.430 14.040 1.00 27.20 136 ASN A CA 1
ATOM 1041 C C . ASN A 1 136 ? -18.132 6.856 13.589 1.00 27.26 136 ASN A C 1
ATOM 1042 O O . ASN A 1 136 ? -19.102 7.469 13.913 1.00 28.57 136 ASN A O 1
ATOM 1047 N N . GLY A 1 137 ? -17.212 7.355 12.794 1.00 25.31 137 GLY A N 1
ATOM 1048 C CA . GLY A 1 137 ? -17.332 8.707 12.275 1.00 22.68 137 GLY A CA 1
ATOM 1049 C C . GLY A 1 137 ? -16.609 9.882 12.906 1.00 23.04 137 GLY A C 1
ATOM 1050 O O . GLY A 1 137 ? -16.771 11.014 12.444 1.00 21.76 137 GLY A O 1
ATOM 1051 N N . ALA A 1 138 ? -15.817 9.652 13.943 1.00 20.48 138 ALA A N 1
ATOM 1052 C CA . ALA A 1 138 ? -15.108 10.765 14.562 1.00 19.37 138 ALA A CA 1
ATOM 1053 C C . ALA A 1 138 ? -14.073 11.325 13.590 1.00 18.21 138 ALA A C 1
ATOM 1054 O O . ALA A 1 138 ? -13.490 10.579 12.797 1.00 17.86 138 ALA A O 1
ATOM 1056 N N . ARG A 1 139 ? -13.847 12.636 13.637 1.00 19.66 139 ARG A N 1
ATOM 1057 C CA . ARG A 1 139 ? -12.855 13.256 12.762 1.00 19.12 139 ARG A CA 1
ATOM 1058 C C . ARG A 1 139 ? -11.457 12.866 13.261 1.00 18.08 139 ARG A C 1
ATOM 1059 O O . ARG A 1 139 ? -11.065 13.188 14.387 1.00 18.09 139 ARG A O 1
ATOM 1067 N N . PHE A 1 140 ? -10.723 12.165 12.400 1.00 16.85 140 PHE A N 1
ATOM 1068 C CA . PHE A 1 140 ? -9.392 11.625 12.688 1.00 14.98 140 PHE A CA 1
ATOM 1069 C C . PHE A 1 140 ? -8.236 12.580 12.324 1.00 14.19 140 PHE A C 1
ATOM 1070 O O . PHE A 1 140 ? -7.939 12.798 11.149 1.00 14.67 140 PHE A O 1
ATOM 1078 N N . ILE A 1 141 ? -7.593 13.139 13.349 1.00 13.18 141 ILE A N 1
ATOM 1079 C CA . ILE A 1 141 ? -6.485 14.081 13.172 1.00 13.63 141 ILE A CA 1
ATOM 1080 C C . ILE A 1 141 ? -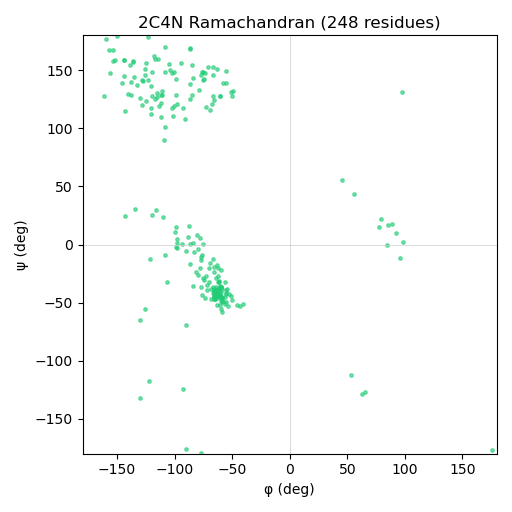5.242 13.570 13.897 1.00 13.34 141 ILE A C 1
ATOM 1081 O O . ILE A 1 141 ? -5.339 13.041 15.005 1.00 13.87 141 ILE A O 1
ATOM 1086 N N . ALA A 1 142 ? -4.075 13.755 13.286 1.00 13.34 142 ALA A N 1
ATOM 1087 C CA . ALA A 1 142 ? -2.819 13.317 13.892 1.00 13.29 142 ALA A CA 1
ATOM 1088 C C . ALA A 1 142 ? -1.786 14.431 13.749 1.00 13.32 142 ALA A C 1
ATOM 1089 O O . ALA A 1 142 ? -1.757 15.131 12.736 1.00 13.85 142 ALA A O 1
ATOM 1091 N N . THR A 1 143 ? -0.930 14.594 14.753 1.00 12.14 143 THR A N 1
ATOM 1092 C CA . THR A 1 143 ? 0.067 15.661 14.717 1.00 13.52 143 THR A CA 1
ATOM 1093 C C . THR A 1 143 ? 1.137 15.544 13.633 1.00 12.37 143 THR A C 1
ATOM 1094 O O . THR A 1 143 ? 1.441 16.525 12.959 1.00 14.12 143 THR A O 1
ATOM 1098 N N . ASN A 1 144 ? 1.713 14.359 13.453 1.00 14.50 144 ASN A N 1
ATOM 1099 C CA . ASN A 1 144 ? 2.759 14.192 12.443 1.00 14.52 144 ASN A CA 1
ATOM 1100 C C . ASN A 1 144 ? 2.859 12.735 11.980 1.00 14.60 144 ASN A C 1
ATOM 1101 O O . ASN A 1 144 ? 2.633 11.815 12.758 1.00 13.54 144 ASN A O 1
ATOM 1106 N N . PRO A 1 145 ? 3.218 12.516 10.706 1.00 17.14 145 PRO A N 1
ATOM 1107 C CA . PRO A 1 145 ? 3.338 11.174 10.126 1.00 17.50 145 PRO A CA 1
ATOM 1108 C C . PRO A 1 145 ? 4.580 10.352 10.472 1.00 17.78 145 PRO A C 1
ATOM 1109 O O . PRO A 1 145 ? 4.633 9.158 10.174 1.00 17.26 145 PRO A O 1
ATOM 1113 N N . ASP A 1 146 ? 5.573 10.979 11.089 1.00 15.11 146 ASP A N 1
ATOM 1114 C CA . ASP A 1 146 ? 6.802 10.276 11.455 1.00 15.73 146 ASP A CA 1
ATOM 1115 C C . ASP A 1 146 ? 6.493 8.983 12.216 1.00 17.25 146 ASP A C 1
ATOM 1116 O O . ASP A 1 146 ? 5.718 8.994 13.176 1.00 16.24 146 ASP A O 1
ATOM 1121 N N . THR A 1 147 ? 7.105 7.873 11.801 1.00 18.61 147 THR A N 1
ATOM 1122 C CA . THR A 1 147 ? 6.847 6.588 12.455 1.00 20.66 147 THR A CA 1
ATOM 1123 C C . THR A 1 147 ? 7.599 6.400 13.767 1.00 22.89 147 THR A C 1
ATOM 1124 O O . THR A 1 147 ? 7.156 5.655 14.639 1.00 21.56 147 THR A O 1
ATOM 1128 N N . HIS A 1 148 ? 8.732 7.077 13.914 1.00 23.92 148 HIS A N 1
ATOM 1129 C CA . HIS A 1 148 ? 9.508 6.955 15.140 1.00 28.66 148 HIS A CA 1
ATOM 1130 C C . HIS A 1 148 ? 10.352 8.195 15.407 1.00 29.39 148 HIS A C 1
ATOM 1131 O O . HIS A 1 148 ? 10.634 8.964 14.489 1.00 27.61 148 HIS A O 1
ATOM 1138 N N . GLY A 1 149 ? 10.727 8.392 16.669 1.00 31.40 149 GLY A N 1
ATOM 1139 C CA . GLY A 1 149 ? 11.550 9.531 17.040 1.00 35.28 149 GLY A CA 1
ATOM 1140 C C . GLY A 1 149 ? 13.000 9.098 16.992 1.00 38.38 149 GLY A C 1
ATOM 1141 O O . GLY A 1 149 ? 13.458 8.617 15.958 1.00 38.15 149 GLY A O 1
ATOM 1142 N N . ARG A 1 150 ? 13.728 9.254 18.094 1.00 36.73 150 ARG A N 1
ATOM 1143 C CA . ARG A 1 150 ? 15.125 8.834 18.119 1.00 38.52 150 ARG A CA 1
ATOM 1144 C C . ARG A 1 150 ? 15.191 7.312 18.211 1.00 35.89 150 ARG A C 1
ATOM 1145 O O . ARG A 1 150 ? 14.383 6.684 18.907 1.00 34.77 150 ARG A O 1
ATOM 1153 N N . GLY A 1 151 ? 16.150 6.724 17.500 1.00 39.96 151 GLY A N 1
ATOM 1154 C CA . GLY A 1 151 ? 16.280 5.279 17.497 1.00 37.50 151 GLY A CA 1
ATOM 1155 C C . GLY A 1 151 ? 15.017 4.692 16.898 1.00 36.49 151 GLY A C 1
ATOM 1156 O O . GLY A 1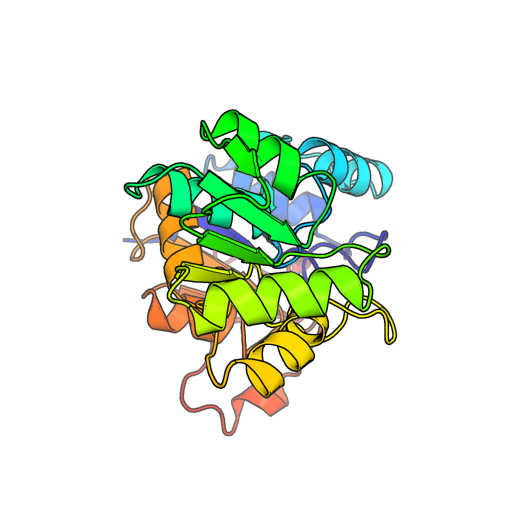 151 ? 14.588 5.104 15.817 1.00 36.85 151 GLY A O 1
ATOM 1157 N N . PHE A 1 152 ? 14.412 3.739 17.598 1.00 29.21 152 PHE A N 1
ATOM 1158 C CA . PHE A 1 152 ? 13.186 3.127 17.115 1.00 26.71 152 PHE A CA 1
ATOM 1159 C C . PHE A 1 152 ? 12.017 3.404 18.044 1.00 25.62 152 PHE A C 1
ATOM 1160 O O . PHE A 1 152 ? 11.079 2.610 18.153 1.00 23.72 152 PHE A O 1
ATOM 1168 N N . TYR A 1 153 ? 12.082 4.552 18.707 1.00 23.59 153 TYR A N 1
ATOM 1169 C CA . TYR A 1 153 ? 11.034 4.996 19.614 1.00 24.26 153 TYR A CA 1
ATOM 1170 C C . TYR A 1 153 ? 9.771 5.273 18.812 1.00 21.46 153 TYR A C 1
ATOM 1171 O O . TYR A 1 153 ? 9.793 6.067 17.872 1.00 19.37 153 TYR A O 1
ATOM 1180 N N . PRO A 1 154 ? 8.652 4.634 19.180 1.00 20.10 154 PRO A N 1
ATOM 1181 C CA . PRO A 1 154 ? 7.414 4.877 18.438 1.00 18.79 154 PRO A CA 1
ATOM 1182 C C . PRO A 1 154 ? 7.046 6.358 18.463 1.00 17.38 154 PRO A C 1
ATOM 1183 O O . PRO A 1 154 ? 7.190 7.024 19.492 1.00 17.03 154 PRO A O 1
ATOM 1187 N N . ALA A 1 155 ? 6.592 6.863 17.320 1.00 19.64 155 ALA A N 1
ATOM 1188 C CA . ALA A 1 155 ? 6.172 8.251 17.188 1.00 18.83 155 ALA A CA 1
ATOM 1189 C C . ALA A 1 155 ? 4.731 8.226 16.693 1.00 18.68 155 ALA A C 1
ATOM 1190 O O . ALA A 1 155 ? 4.175 7.153 16.449 1.00 18.15 155 ALA A O 1
ATOM 1192 N N . CYS A 1 156 ? 4.132 9.402 16.535 1.00 14.75 156 CYS A N 1
ATOM 1193 C CA . CYS A 1 156 ? 2.747 9.508 16.093 1.00 14.32 156 CYS A CA 1
ATOM 1194 C C . CYS A 1 156 ? 2.322 8.536 14.988 1.00 14.01 156 CYS A C 1
ATOM 1195 O O . CYS A 1 156 ? 1.306 7.847 15.117 1.00 13.96 156 CYS A O 1
ATOM 1198 N N . GLY A 1 157 ? 3.092 8.491 13.905 1.00 15.73 157 GLY A N 1
ATOM 1199 C CA . GLY A 1 157 ? 2.761 7.614 12.792 1.00 15.80 157 GLY A CA 1
ATOM 1200 C C . GLY A 1 157 ? 2.585 6.160 13.187 1.00 16.10 157 GLY A C 1
ATOM 1201 O O . GLY A 1 157 ? 1.717 5.465 12.653 1.00 15.75 157 GLY A O 1
ATOM 1202 N N . ALA A 1 158 ? 3.414 5.699 14.117 1.00 16.55 158 ALA A N 1
ATOM 1203 C CA . ALA A 1 158 ? 3.348 4.319 14.590 1.00 17.55 158 ALA A CA 1
ATOM 1204 C C . ALA A 1 158 ? 2.111 4.083 15.457 1.00 17.10 158 ALA A C 1
ATOM 1205 O O . ALA A 1 158 ? 1.523 2.999 15.438 1.00 17.44 158 ALA A O 1
ATOM 1207 N N . LEU A 1 159 ? 1.723 5.098 16.222 1.00 13.82 159 LEU A N 1
ATOM 1208 C CA . LEU A 1 159 ? 0.546 4.993 17.077 1.00 15.11 159 LEU A CA 1
ATOM 1209 C C . LEU A 1 159 ? -0.717 4.972 16.225 1.00 13.55 159 LEU A C 1
ATOM 1210 O O . LEU A 1 159 ? -1.711 4.343 16.582 1.00 14.38 159 LEU A O 1
ATOM 1215 N N . CYS A 1 160 ? -0.685 5.662 15.092 1.00 17.25 160 CYS A N 1
ATOM 1216 C CA . CYS A 1 160 ? -1.846 5.691 14.204 1.00 18.03 160 CYS A CA 1
ATOM 1217 C C . CYS A 1 160 ? -2.026 4.387 13.437 1.00 18.19 160 CYS A C 1
ATOM 1218 O O . CYS A 1 160 ? -3.147 3.999 13.109 1.00 17.01 160 CYS A O 1
ATOM 1221 N N . ALA A 1 161 ? -0.916 3.712 13.161 1.00 15.59 161 ALA A N 1
ATOM 1222 C CA . ALA A 1 161 ? -0.934 2.473 12.389 1.00 15.74 161 ALA A CA 1
ATOM 1223 C C . ALA A 1 161 ? -2.004 1.457 12.806 1.00 14.88 161 ALA A C 1
ATOM 1224 O O . ALA A 1 161 ? -2.766 0.970 11.964 1.00 15.00 161 ALA A O 1
ATOM 1226 N N . GLY A 1 162 ? -2.058 1.134 14.096 1.00 16.36 162 GLY A N 1
ATOM 1227 C CA . GLY A 1 162 ? -3.046 0.182 14.577 1.00 18.02 162 GLY A CA 1
ATOM 1228 C C . GLY A 1 162 ? -4.467 0.702 14.450 1.00 17.61 162 GLY A C 1
ATOM 1229 O O . GLY A 1 162 ? -5.386 -0.042 14.109 1.00 18.13 162 GLY A O 1
ATOM 1230 N N . ILE A 1 163 ? -4.648 1.989 14.729 1.00 19.23 163 ILE A N 1
ATOM 1231 C CA . ILE A 1 163 ? -5.962 2.616 14.636 1.00 19.33 163 ILE A CA 1
ATOM 1232 C C . ILE A 1 163 ? -6.462 2.599 13.193 1.00 19.32 163 ILE A C 1
ATOM 1233 O O . ILE A 1 163 ? -7.632 2.315 12.938 1.00 18.81 163 ILE A O 1
ATOM 1238 N N . GLU A 1 164 ? -5.571 2.897 12.252 1.00 16.46 164 GLU A N 1
ATOM 1239 C CA . GLU A 1 164 ? -5.919 2.900 10.830 1.00 18.12 164 GLU A CA 1
ATOM 1240 C C . GLU A 1 164 ? -6.275 1.490 10.360 1.00 19.34 164 GLU A C 1
ATOM 1241 O O . GLU A 1 164 ? -7.234 1.294 9.615 1.00 19.02 164 GLU A O 1
ATOM 1247 N N . LYS A 1 165 ? -5.488 0.515 10.801 1.00 20.24 165 LYS A N 1
ATOM 1248 C CA . LYS A 1 165 ? -5.691 -0.888 10.430 1.00 22.49 165 LYS A CA 1
ATOM 1249 C C . LYS A 1 165 ? -7.072 -1.400 10.839 1.00 21.69 165 LYS A C 1
ATOM 1250 O O . LYS A 1 165 ? -7.760 -2.060 10.060 1.00 22.77 165 LYS A O 1
ATOM 1256 N N . ILE A 1 166 ? -7.470 -1.083 12.066 1.00 23.93 166 ILE A N 1
ATOM 1257 C CA . ILE A 1 166 ? -8.758 -1.517 12.597 1.00 22.80 166 ILE A CA 1
ATOM 1258 C C . ILE A 1 166 ? -9.940 -0.761 11.998 1.00 23.36 166 ILE A C 1
ATOM 1259 O O . ILE A 1 166 ? -10.936 -1.369 11.605 1.00 24.52 166 ILE A O 1
ATOM 1264 N N . SER A 1 167 ? -9.827 0.561 11.917 1.00 24.61 167 SER A N 1
ATOM 1265 C CA . SER A 1 167 ? -10.914 1.389 11.401 1.00 24.29 167 SER A CA 1
ATOM 1266 C C . SER A 1 167 ? -10.998 1.470 9.885 1.00 26.06 167 SER A C 1
ATOM 1267 O O . SER A 1 167 ? -12.062 1.757 9.336 1.00 26.94 167 SER A O 1
ATOM 1270 N N . GLY A 1 168 ? -9.878 1.234 9.212 1.00 26.78 168 GLY A N 1
ATOM 1271 C CA . GLY A 1 168 ? -9.864 1.314 7.765 1.00 26.83 168 GLY A CA 1
ATOM 1272 C C . GLY A 1 168 ? -9.826 2.754 7.288 1.00 28.21 168 GLY A C 1
ATOM 1273 O O . GLY A 1 168 ? -10.093 3.033 6.119 1.00 28.54 168 GLY A O 1
ATOM 1274 N N . ARG A 1 169 ? -9.496 3.676 8.191 1.00 22.19 169 ARG A N 1
ATOM 1275 C CA . ARG A 1 169 ? -9.425 5.088 7.841 1.00 22.22 169 ARG A CA 1
ATOM 1276 C C . ARG A 1 169 ? -8.077 5.698 8.200 1.00 22.71 169 ARG A C 1
ATOM 1277 O O . ARG A 1 169 ? -7.410 5.258 9.135 1.00 20.86 169 ARG A O 1
ATOM 1285 N N . LYS A 1 170 ? -7.684 6.716 7.447 1.00 19.84 170 LYS A N 1
ATOM 1286 C CA . LYS A 1 170 ? -6.425 7.396 7.689 1.00 20.46 170 LYS A CA 1
ATOM 1287 C C . LYS A 1 170 ? -6.677 8.780 8.263 1.00 18.92 170 LYS A C 1
ATOM 1288 O O . LYS A 1 170 ? -7.677 9.420 7.951 1.00 17.58 170 LYS A O 1
ATOM 1294 N N . PRO A 1 171 ? -5.760 9.263 9.109 1.00 18.09 171 PRO A N 1
ATOM 1295 C CA . PRO A 1 171 ? -5.957 10.587 9.692 1.00 18.19 171 PRO A CA 1
ATOM 1296 C C . PRO A 1 171 ? -5.411 11.674 8.797 1.00 16.18 171 PRO A C 1
ATOM 1297 O O . PRO A 1 171 ? -4.695 11.408 7.828 1.00 14.95 171 PRO A O 1
ATOM 1301 N N . PHE A 1 172 ? -5.763 12.903 9.132 1.00 18.63 172 PHE A N 1
ATOM 1302 C CA . PHE A 1 172 ? -5.245 14.053 8.436 1.00 18.30 172 PHE A CA 1
ATOM 1303 C C . PHE A 1 172 ? -4.034 14.402 9.298 1.00 17.36 172 PHE A C 1
ATOM 1304 O O . PHE A 1 172 ? -4.191 14.703 10.488 1.00 16.53 172 PHE A O 1
ATOM 1312 N N . TYR A 1 173 ? -2.838 14.327 8.721 1.00 14.93 173 TYR A N 1
ATOM 1313 C CA . TYR A 1 173 ? -1.621 14.664 9.452 1.00 14.53 173 TYR A CA 1
ATOM 1314 C C . TYR A 1 173 ? -1.406 16.163 9.319 1.00 15.50 173 TYR A C 1
ATOM 1315 O O . TYR A 1 173 ? -1.370 16.700 8.211 1.00 16.60 173 TYR A O 1
ATOM 1324 N N . VAL A 1 174 ? -1.270 16.836 10.454 1.00 17.36 174 VAL A N 1
ATOM 1325 C CA . VAL A 1 174 ? -1.091 18.282 10.466 1.00 18.64 174 VAL A CA 1
ATOM 1326 C C . VAL A 1 174 ? 0.326 18.716 10.100 1.00 17.15 174 VAL A C 1
ATOM 1327 O O . VAL A 1 174 ? 0.515 19.731 9.433 1.00 17.31 174 VAL A O 1
ATOM 1331 N N . GLY A 1 175 ? 1.319 17.943 10.528 1.00 17.82 175 GLY A N 1
ATOM 1332 C CA . GLY A 1 175 ? 2.705 18.304 10.257 1.00 18.55 175 GLY A CA 1
ATOM 1333 C C . GLY A 1 175 ? 3.228 18.033 8.856 1.00 19.10 175 GLY A C 1
ATOM 1334 O O . GLY A 1 175 ? 2.498 17.544 7.992 1.00 18.87 175 GLY A O 1
ATOM 1335 N N . LYS A 1 176 ? 4.501 18.363 8.634 1.00 16.23 176 LYS A N 1
ATOM 1336 C CA . LYS A 1 176 ? 5.150 18.141 7.340 1.00 16.80 176 LYS A CA 1
ATOM 1337 C C . LYS A 1 176 ? 5.005 16.659 7.003 1.00 17.09 176 LYS A C 1
ATOM 1338 O O . LYS A 1 176 ? 5.001 15.817 7.900 1.00 17.58 176 LYS A O 1
ATOM 1344 N N . PRO A 1 177 ? 4.933 16.307 5.708 1.00 18.35 177 PRO A N 1
ATOM 1345 C CA . PRO A 1 177 ? 4.998 17.123 4.491 1.00 18.52 177 PRO A CA 1
ATOM 1346 C C . PRO A 1 177 ? 3.736 17.899 4.109 1.00 19.14 177 PRO A C 1
ATOM 1347 O O . PRO A 1 177 ? 3.688 18.523 3.050 1.00 18.47 177 PRO A O 1
ATOM 1351 N N . SER A 1 178 ? 2.722 17.867 4.963 1.00 17.85 178 SER A N 1
ATOM 1352 C CA . SER A 1 178 ? 1.492 18.591 4.680 1.00 19.60 178 SER A CA 1
ATOM 1353 C C . SER A 1 178 ? 1.788 20.087 4.553 1.00 18.76 178 SER A C 1
ATOM 1354 O O . SER A 1 178 ? 2.412 20.687 5.427 1.00 18.66 178 SER A O 1
ATOM 1357 N N . PRO A 1 179 ? 1.354 20.705 3.447 1.00 21.22 179 PRO A N 1
ATOM 1358 C CA . PRO A 1 179 ? 1.594 22.138 3.243 1.00 21.16 179 PRO A CA 1
ATOM 1359 C C . PRO A 1 179 ? 0.849 23.022 4.247 1.00 20.84 179 PRO A C 1
ATOM 1360 O O . PRO A 1 179 ? 1.251 24.154 4.511 1.00 20.34 179 PRO A O 1
ATOM 1364 N N . TRP A 1 180 ? -0.232 22.506 4.818 1.00 15.47 180 TRP A N 1
ATOM 1365 C CA . TRP A 1 180 ? -1.011 23.305 5.760 1.00 17.46 180 TRP A CA 1
ATOM 1366 C C . TRP A 1 180 ? -0.210 23.868 6.934 1.00 19.35 180 TRP A C 1
ATOM 1367 O O . TRP A 1 180 ? -0.401 25.021 7.316 1.00 23.98 180 TRP A O 1
ATOM 1378 N N . ILE A 1 181 ? 0.683 23.069 7.512 1.00 19.00 181 ILE A N 1
ATOM 1379 C CA . ILE A 1 181 ? 1.458 23.566 8.642 1.00 18.07 181 ILE A CA 1
ATOM 1380 C C . ILE A 1 181 ? 2.338 24.751 8.247 1.00 14.03 181 ILE A C 1
ATOM 1381 O O . ILE A 1 181 ? 2.654 25.595 9.079 1.00 17.29 181 ILE A O 1
ATOM 1386 N N . ILE A 1 182 ? 2.728 24.815 6.977 1.00 20.55 182 ILE A N 1
ATOM 1387 C CA . ILE A 1 182 ? 3.536 25.929 6.493 1.00 20.83 182 ILE A CA 1
ATOM 1388 C C . ILE A 1 182 ? 2.623 27.158 6.451 1.00 20.32 182 ILE A C 1
ATOM 1389 O O . ILE A 1 182 ? 3.035 28.269 6.789 1.00 20.85 182 ILE A O 1
ATOM 1394 N N . ARG A 1 183 ? 1.377 26.947 6.036 1.00 20.18 183 ARG A N 1
ATOM 1395 C CA . ARG A 1 183 ? 0.393 28.025 5.987 1.00 22.76 183 ARG A CA 1
ATOM 1396 C C . ARG A 1 183 ? 0.178 28.554 7.400 1.00 20.83 183 ARG A C 1
ATOM 1397 O O . ARG A 1 183 ? 0.116 29.766 7.620 1.00 21.37 183 ARG A O 1
ATOM 1405 N N . ALA A 1 184 ? 0.067 27.635 8.353 1.00 20.12 184 ALA A N 1
ATOM 1406 C CA . ALA A 1 184 ? -0.133 27.997 9.754 1.00 20.74 184 ALA A CA 1
ATOM 1407 C C . ALA A 1 184 ? 1.054 28.804 10.265 1.00 20.07 184 ALA A C 1
ATOM 1408 O O . ALA A 1 184 ? 0.891 29.762 11.014 1.00 19.45 184 ALA A O 1
ATOM 1410 N N . ALA A 1 185 ? 2.254 28.409 9.856 1.00 20.25 185 ALA A N 1
ATOM 1411 C CA . ALA A 1 185 ? 3.466 29.106 10.269 1.00 20.88 185 ALA A CA 1
ATOM 1412 C C . ALA A 1 185 ? 3.488 30.517 9.689 1.00 21.40 185 ALA A C 1
ATOM 1413 O O . ALA A 1 185 ? 3.873 31.472 10.370 1.00 20.06 185 ALA A O 1
ATOM 1415 N N . LEU A 1 186 ? 3.076 30.647 8.428 1.00 21.00 186 LEU A N 1
ATOM 1416 C CA . LEU A 1 186 ? 3.021 31.952 7.770 1.00 22.74 186 LEU A CA 1
ATOM 1417 C C . LEU A 1 186 ? 2.025 32.849 8.497 1.00 23.84 186 LEU A C 1
ATOM 1418 O O . LEU A 1 186 ? 2.291 34.023 8.734 1.00 23.30 186 LEU A O 1
ATOM 1423 N N . ASN A 1 187 ? 0.871 32.323 8.835 1.00 23.92 187 ASN A N 1
ATOM 1424 C CA . ASN A 1 187 ? -0.125 33.088 9.541 1.00 26.78 187 ASN A CA 1
ATOM 1425 C C . ASN A 1 187 ? 0.423 33.548 10.881 1.00 26.31 187 ASN A C 1
ATOM 1426 O O . ASN A 1 187 ? 0.106 34.586 11.334 1.00 26.30 187 ASN A O 1
ATOM 1431 N N . LYS A 1 188 ? 1.235 32.726 11.508 1.00 27.56 188 LYS A N 1
ATOM 1432 C CA . LYS A 1 188 ? 1.844 33.077 12.789 1.00 27.94 188 LYS A CA 1
ATOM 1433 C C . LYS A 1 188 ? 2.741 34.301 12.626 1.00 28.08 188 LYS A C 1
ATOM 1434 O O . LYS A 1 188 ? 2.866 35.113 13.537 1.00 27.82 188 LYS A O 1
ATOM 1440 N N . MET A 1 189 ? 3.359 34.432 11.456 1.00 25.42 189 MET A N 1
ATOM 1441 C CA . MET A 1 189 ? 4.232 35.569 11.178 1.00 26.16 189 MET A CA 1
ATOM 1442 C C . MET A 1 189 ? 3.499 36.651 10.390 1.00 26.97 189 MET A C 1
ATOM 1443 O O . MET A 1 189 ? 4.072 37.704 10.103 1.00 26.58 189 MET A O 1
ATOM 1448 N N . GLN A 1 190 ? 2.246 36.384 10.033 1.00 28.94 190 GLN A N 1
ATOM 1449 C CA . GLN A 1 190 ? 1.463 37.328 9.242 1.00 31.10 190 GLN A CA 1
ATOM 1450 C C . GLN A 1 190 ? 2.273 37.597 7.977 1.00 30.84 190 GLN A C 1
ATOM 1451 O O . GLN A 1 190 ? 2.397 38.737 7.524 1.00 30.21 190 GLN A O 1
ATOM 1457 N N . ALA A 1 191 ? 2.822 36.527 7.411 1.00 27.82 191 ALA A N 1
ATOM 1458 C CA . ALA A 1 191 ? 3.654 36.632 6.222 1.00 26.65 191 ALA A CA 1
ATOM 1459 C C . ALA A 1 191 ? 3.049 35.964 5.001 1.00 25.60 191 ALA A C 1
ATOM 1460 O O . ALA A 1 191 ? 2.168 35.105 5.115 1.00 24.58 191 ALA A O 1
ATOM 1462 N N . HIS A 1 192 ? 3.533 36.372 3.832 1.00 22.67 192 HIS A N 1
ATOM 1463 C CA . HIS A 1 192 ? 3.087 35.807 2.565 1.00 23.29 192 HIS A CA 1
ATOM 1464 C C . HIS A 1 192 ? 4.125 34.796 2.100 1.00 22.23 192 HIS A C 1
ATOM 1465 O O . HIS A 1 192 ? 5.319 34.952 2.360 1.00 21.27 192 HIS A O 1
ATOM 1472 N N . SER A 1 193 ? 3.669 33.764 1.401 1.00 22.78 193 SER A N 1
ATOM 1473 C CA . SER A 1 193 ? 4.567 32.728 0.917 1.00 23.44 193 SER A CA 1
ATOM 1474 C C . SER A 1 193 ? 5.647 33.270 -0.016 1.00 23.73 193 SER A C 1
ATOM 1475 O O . SER A 1 193 ? 6.790 32.810 0.030 1.00 23.00 193 SER A O 1
ATOM 1478 N N . GLU A 1 194 ? 5.295 34.254 -0.842 1.00 26.88 194 GLU A N 1
ATOM 1479 C CA . GLU A 1 194 ? 6.242 34.824 -1.804 1.00 29.20 194 GLU A CA 1
ATOM 1480 C C . GLU A 1 194 ? 7.455 35.522 -1.191 1.00 29.07 194 GLU A C 1
ATOM 1481 O O . GLU A 1 194 ? 8.442 35.764 -1.883 1.00 29.19 194 GLU A O 1
ATOM 1487 N N . GLU A 1 195 ? 7.381 35.869 0.092 1.00 26.64 195 GLU A N 1
ATOM 1488 C CA . GLU A 1 195 ? 8.506 36.529 0.757 1.00 26.06 195 GLU A CA 1
ATOM 1489 C C . GLU A 1 195 ? 9.026 35.701 1.924 1.00 24.08 195 GLU A C 1
ATOM 1490 O O . GLU A 1 195 ? 9.613 36.238 2.861 1.00 22.80 195 GLU A O 1
ATOM 1496 N N . THR A 1 196 ? 8.813 34.393 1.865 1.00 20.69 196 THR A N 1
ATOM 1497 C CA . THR A 1 196 ? 9.261 33.524 2.942 1.00 19.23 196 THR A CA 1
ATOM 1498 C C . THR A 1 196 ? 10.084 32.362 2.425 1.00 19.01 196 THR A C 1
ATOM 1499 O O . THR A 1 196 ? 9.803 31.802 1.366 1.00 17.77 196 THR A O 1
ATOM 1503 N N . VAL A 1 197 ? 11.121 32.020 3.176 1.00 19.48 197 VAL A N 1
ATOM 1504 C CA . VAL A 1 197 ? 11.982 30.908 2.822 1.00 17.60 197 VAL A CA 1
ATOM 1505 C C . VAL A 1 197 ? 11.905 29.917 3.969 1.00 16.88 197 VAL A C 1
ATOM 1506 O O . VAL A 1 197 ? 11.684 30.301 5.118 1.00 17.99 197 VAL A O 1
ATOM 1510 N N . ILE A 1 198 ? 12.039 28.639 3.655 1.00 17.20 198 ILE A N 1
ATOM 1511 C CA . ILE A 1 198 ? 12.056 27.634 4.699 1.00 17.03 198 ILE A CA 1
ATOM 1512 C C . ILE A 1 198 ? 13.396 26.936 4.575 1.00 15.02 198 ILE A C 1
ATOM 1513 O O . ILE A 1 198 ? 13.853 26.657 3.468 1.00 17.51 198 ILE A O 1
ATOM 1518 N N . VAL A 1 199 ? 14.041 26.696 5.709 1.00 13.90 199 VAL A N 1
ATOM 1519 C CA . VAL A 1 199 ? 15.327 26.012 5.735 1.00 14.81 199 VAL A CA 1
ATOM 1520 C C . VAL A 1 199 ? 15.079 24.651 6.381 1.00 14.30 199 VAL A C 1
ATOM 1521 O O . VAL A 1 199 ? 14.485 24.572 7.455 1.00 13.92 199 VAL A O 1
ATOM 1525 N N . GLY A 1 200 ? 15.513 23.582 5.723 1.00 15.18 200 GLY A N 1
ATOM 1526 C CA . GLY A 1 200 ? 15.305 22.256 6.283 1.00 15.39 200 GLY A CA 1
ATOM 1527 C C . GLY A 1 200 ? 16.336 21.257 5.808 1.00 14.58 200 GLY A C 1
ATOM 1528 O O . GLY A 1 200 ? 17.067 21.524 4.854 1.00 16.72 200 GLY A O 1
ATOM 1529 N N . ASP A 1 201 ? 16.389 20.101 6.465 1.00 13.05 201 ASP A N 1
ATOM 1530 C CA . ASP A 1 201 ? 17.354 19.065 6.109 1.00 13.03 201 ASP A CA 1
ATOM 1531 C C . ASP A 1 201 ? 16.723 17.850 5.437 1.00 14.70 201 ASP A C 1
ATOM 1532 O O . ASP A 1 201 ? 17.438 16.976 4.946 1.00 16.45 201 ASP A O 1
ATOM 1537 N N . ASN A 1 202 ? 15.394 17.786 5.422 1.00 16.41 202 ASN A N 1
ATOM 1538 C CA . ASN A 1 202 ? 14.705 16.649 4.818 1.00 16.78 202 ASN A CA 1
ATOM 1539 C C . ASN A 1 202 ? 13.954 17.018 3.541 1.00 17.01 202 ASN A C 1
ATOM 1540 O O . ASN A 1 202 ? 12.931 17.702 3.582 1.00 17.26 202 ASN A O 1
ATOM 1545 N N . LEU A 1 203 ? 14.457 16.542 2.407 1.00 14.45 203 LEU A N 1
ATOM 1546 C CA . LEU A 1 203 ? 13.837 16.819 1.120 1.00 15.88 203 LEU A CA 1
ATOM 1547 C C . LEU A 1 203 ? 12.375 16.408 1.070 1.00 15.53 203 LEU A C 1
ATOM 1548 O O . LEU A 1 203 ? 11.547 17.109 0.492 1.00 14.84 203 LEU A O 1
ATOM 1553 N N . ARG A 1 204 ? 12.064 15.273 1.684 1.00 19.23 204 ARG A N 1
ATOM 1554 C CA . ARG A 1 204 ? 10.706 14.743 1.665 1.00 23.55 204 ARG A CA 1
ATOM 1555 C C . ARG A 1 204 ? 9.716 15.363 2.641 1.00 21.75 204 ARG A C 1
ATOM 1556 O O . ARG A 1 204 ? 8.537 15.016 2.622 1.00 21.45 204 ARG A O 1
ATOM 1564 N N . THR A 1 205 ? 10.179 16.275 3.489 1.00 20.52 205 THR A N 1
ATOM 1565 C CA . THR A 1 205 ? 9.277 16.914 4.440 1.00 18.80 205 THR A CA 1
ATOM 1566 C C . THR A 1 205 ? 9.392 18.439 4.425 1.00 17.66 205 THR A C 1
ATOM 1567 O O . THR A 1 205 ? 8.447 19.129 4.046 1.00 18.25 205 THR A O 1
ATOM 1571 N N . ASP A 1 206 ? 10.544 18.972 4.821 1.00 14.61 206 ASP A N 1
ATOM 1572 C CA . ASP A 1 206 ? 10.725 20.425 4.827 1.00 16.20 206 ASP A CA 1
ATOM 1573 C C . ASP A 1 206 ? 10.631 21.010 3.424 1.00 15.59 206 ASP A C 1
ATOM 1574 O O . ASP A 1 206 ? 9.875 21.947 3.169 1.00 14.98 206 ASP A O 1
ATOM 1579 N N . ILE A 1 207 ? 11.406 20.442 2.509 1.00 13.83 207 ILE A N 1
ATOM 1580 C CA . ILE A 1 207 ? 11.443 20.945 1.149 1.00 16.01 207 ILE A CA 1
ATOM 1581 C C . ILE A 1 207 ? 10.147 20.715 0.381 1.00 15.79 207 ILE A C 1
ATOM 1582 O O . ILE A 1 207 ? 9.636 21.634 -0.261 1.00 17.07 207 ILE A O 1
ATOM 1587 N N . LEU A 1 208 ? 9.609 19.501 0.463 1.00 19.35 208 LEU A N 1
ATOM 1588 C CA . LEU A 1 208 ? 8.363 19.175 -0.223 1.00 20.96 208 LEU A CA 1
ATOM 1589 C C . LEU A 1 208 ? 7.228 20.091 0.243 1.00 19.94 208 LEU A C 1
ATOM 1590 O O . LEU A 1 208 ? 6.476 20.624 -0.576 1.00 19.74 208 LEU A O 1
ATOM 1595 N N . ALA A 1 209 ? 7.107 20.279 1.554 1.00 20.19 209 ALA A N 1
ATOM 1596 C CA . ALA A 1 209 ? 6.055 21.138 2.093 1.00 18.93 209 ALA A CA 1
ATOM 1597 C C . ALA A 1 209 ? 6.254 22.589 1.673 1.00 18.69 209 ALA A C 1
ATOM 1598 O O . ALA A 1 209 ? 5.315 23.249 1.222 1.00 18.06 209 ALA A O 1
ATOM 1600 N N . GLY A 1 210 ? 7.480 23.088 1.811 1.00 15.83 210 GLY A N 1
ATOM 1601 C CA . GLY A 1 210 ? 7.751 24.463 1.433 1.00 17.57 210 GLY A CA 1
ATOM 1602 C C . GLY A 1 210 ? 7.437 24.711 -0.031 1.00 19.22 210 GLY A C 1
ATOM 1603 O O . GLY A 1 210 ? 6.796 25.700 -0.388 1.00 19.46 210 GLY A O 1
ATOM 1604 N N . PHE A 1 211 ? 7.889 23.799 -0.881 1.00 17.30 211 PHE A N 1
ATOM 1605 C CA . PHE A 1 211 ? 7.664 23.914 -2.316 1.00 20.42 211 PHE A CA 1
ATOM 1606 C C . PHE A 1 211 ? 6.179 23.984 -2.668 1.00 19.19 211 PHE A C 1
ATOM 1607 O O . PHE A 1 211 ? 5.742 24.851 -3.431 1.00 17.91 211 PHE A O 1
ATOM 1615 N N . GLN A 1 212 ? 5.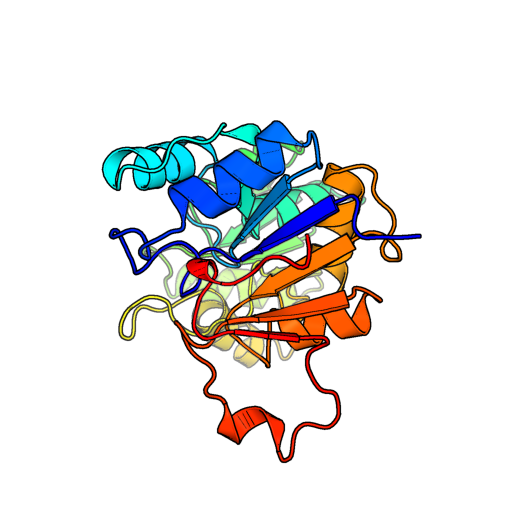407 23.064 -2.109 1.00 19.95 212 GLN A N 1
ATOM 1616 C CA . GLN A 1 212 ? 3.973 23.025 -2.365 1.00 21.91 212 GLN A CA 1
ATOM 1617 C C . GLN A 1 212 ? 3.250 24.260 -1.847 1.00 20.65 212 GLN A C 1
ATOM 1618 O O . GLN A 1 212 ? 2.222 24.650 -2.393 1.00 22.74 212 GLN A O 1
ATOM 1624 N N . ALA A 1 213 ? 3.798 24.865 -0.797 1.00 22.29 213 ALA A N 1
ATOM 1625 C CA . ALA A 1 213 ? 3.220 26.059 -0.180 1.00 23.29 213 ALA A CA 1
ATOM 1626 C C . ALA A 1 213 ? 3.626 27.338 -0.913 1.00 23.39 213 ALA A C 1
ATOM 1627 O O . ALA A 1 213 ? 3.150 28.425 -0.590 1.00 25.62 213 ALA A O 1
ATOM 1629 N N . GLY A 1 214 ? 4.517 27.206 -1.890 1.00 23.68 214 GLY A N 1
ATOM 1630 C CA . GLY A 1 214 ? 4.953 28.358 -2.657 1.00 23.21 214 GLY A CA 1
ATOM 1631 C C . GLY A 1 214 ? 6.141 29.098 -2.074 1.00 22.84 214 GLY A C 1
ATOM 1632 O O . GLY A 1 214 ? 6.406 30.241 -2.439 1.00 22.25 214 GLY A O 1
ATOM 1633 N N . LEU A 1 215 ? 6.873 28.455 -1.172 1.00 17.95 215 LEU A N 1
ATOM 1634 C CA . LEU A 1 215 ? 8.032 29.102 -0.561 1.00 18.09 215 LEU A CA 1
ATOM 1635 C C . LEU A 1 215 ? 9.349 28.797 -1.251 1.00 18.07 215 LEU A C 1
ATOM 1636 O O . LEU A 1 215 ? 9.497 27.770 -1.923 1.00 17.48 215 LEU A O 1
ATOM 1641 N N . GLU A 1 216 ? 10.309 29.701 -1.077 1.00 18.53 216 GLU A N 1
ATOM 1642 C CA . GLU A 1 216 ? 11.647 29.478 -1.596 1.00 20.49 216 GLU A CA 1
ATOM 1643 C C . GLU A 1 216 ? 12.189 28.496 -0.565 1.00 17.65 216 GLU A C 1
ATOM 1644 O O . GLU A 1 216 ? 11.844 28.586 0.615 1.00 15.90 216 GLU A O 1
ATOM 1650 N N . THR A 1 217 ? 13.026 27.562 -0.994 1.00 19.15 217 THR A N 1
ATOM 1651 C CA . THR A 1 217 ? 13.550 26.567 -0.071 1.00 18.49 217 THR A CA 1
ATOM 1652 C C . THR A 1 217 ? 15.066 26.474 -0.039 1.00 18.19 217 THR A C 1
ATOM 1653 O O . THR A 1 217 ? 15.734 26.657 -1.056 1.00 17.16 217 THR A O 1
ATOM 1657 N N . ILE A 1 218 ? 15.598 26.182 1.142 1.00 16.62 218 ILE A N 1
ATOM 1658 C CA . ILE A 1 218 ? 17.033 26.009 1.318 1.00 16.50 218 ILE A CA 1
ATOM 1659 C C . ILE A 1 218 ? 17.254 24.680 2.012 1.00 16.94 218 ILE A C 1
ATOM 1660 O O . ILE A 1 218 ? 16.760 24.454 3.116 1.00 16.03 218 ILE A O 1
ATOM 1665 N N . LEU A 1 219 ? 17.985 23.792 1.356 1.00 15.80 219 LEU A N 1
ATOM 1666 C CA . LEU A 1 219 ? 18.280 22.494 1.936 1.00 16.37 219 LEU A CA 1
ATOM 1667 C C . LEU A 1 219 ? 19.675 22.523 2.549 1.00 16.71 219 LEU A C 1
ATOM 1668 O O . LEU A 1 219 ? 20.625 22.940 1.892 1.00 16.41 219 LEU A O 1
ATOM 1673 N N . VAL A 1 220 ? 19.800 22.106 3.805 1.00 17.20 220 VAL A N 1
ATOM 1674 C CA . VAL A 1 220 ? 21.121 22.022 4.414 1.00 17.37 220 VAL A CA 1
ATOM 1675 C C . VAL A 1 220 ? 21.432 20.536 4.417 1.00 17.53 220 VAL A C 1
ATOM 1676 O O . VAL A 1 220 ? 20.518 19.715 4.481 1.00 16.45 220 VAL A O 1
ATOM 1680 N N . LEU A 1 221 ? 22.712 20.192 4.329 1.00 17.25 221 LEU A N 1
ATOM 1681 C CA . LEU A 1 221 ? 23.137 18.799 4.275 1.00 19.00 221 LEU A CA 1
ATOM 1682 C C . LEU A 1 221 ? 23.602 18.254 5.621 1.00 20.43 221 LEU A C 1
ATOM 1683 O O . LEU A 1 221 ? 24.224 17.194 5.697 1.00 21.60 221 LEU A O 1
ATOM 1688 N N . SER A 1 222 ? 23.278 18.978 6.684 1.00 21.88 222 SER A N 1
ATOM 1689 C CA . SER A 1 222 ? 23.679 18.597 8.030 1.00 22.09 222 SER A CA 1
ATOM 1690 C C . SER A 1 222 ? 22.756 17.579 8.694 1.00 22.56 222 SER A C 1
ATOM 1691 O O . SER A 1 222 ? 22.988 17.191 9.840 1.00 24.00 222 SER A O 1
ATOM 1694 N N . GLY A 1 223 ? 21.725 17.141 7.975 1.00 18.73 223 GLY A N 1
ATOM 1695 C CA . GLY A 1 223 ? 20.790 16.183 8.539 1.00 19.12 223 GLY A CA 1
ATOM 1696 C C . GLY A 1 223 ? 20.470 14.948 7.705 1.00 21.02 223 GLY A C 1
ATOM 1697 O O . GLY A 1 223 ? 21.365 14.284 7.180 1.00 19.52 223 GLY A O 1
ATOM 1698 N N . VAL A 1 224 ? 19.179 14.653 7.576 1.00 21.85 224 VAL A N 1
ATOM 1699 C CA . VAL A 1 224 ? 18.703 13.481 6.851 1.00 23.08 224 VAL A CA 1
ATOM 1700 C C . VAL A 1 224 ? 19.092 13.374 5.383 1.00 22.55 224 VAL A C 1
ATOM 1701 O O . VAL A 1 224 ? 19.703 12.390 4.971 1.00 22.38 224 VAL A O 1
ATOM 1705 N N . SER A 1 225 ? 18.726 14.373 4.589 1.00 19.67 225 SER A N 1
ATOM 1706 C CA . SER A 1 225 ? 19.019 14.336 3.159 1.00 20.23 225 SER A CA 1
ATOM 1707 C C . SER A 1 225 ? 20.466 14.624 2.782 1.00 21.56 225 SER A C 1
ATOM 1708 O O . SER A 1 225 ? 21.166 15.390 3.451 1.00 20.40 225 SER A O 1
ATOM 1711 N N . SER A 1 226 ? 20.903 13.999 1.692 1.00 19.10 226 SER A N 1
ATOM 1712 C CA . SER A 1 226 ? 22.253 14.194 1.182 1.00 22.91 226 SER A CA 1
ATOM 1713 C C . SER A 1 226 ? 22.160 14.818 -0.206 1.00 24.88 226 SER A C 1
ATOM 1714 O O . SER A 1 226 ? 21.126 14.735 -0.877 1.00 24.21 226 SER A O 1
ATOM 1717 N N . LEU A 1 227 ? 23.249 15.433 -0.641 1.00 23.98 227 LEU A N 1
ATOM 1718 C CA . LEU A 1 227 ? 23.274 16.112 -1.925 1.00 27.48 227 LEU A CA 1
ATOM 1719 C C . LEU A 1 227 ? 22.829 15.292 -3.132 1.00 30.52 227 LEU A C 1
ATOM 1720 O O . LEU A 1 227 ? 22.085 15.792 -3.980 1.00 28.74 227 LEU A O 1
ATOM 1725 N N . ASP A 1 228 ? 23.265 14.039 -3.219 1.00 30.89 228 ASP A N 1
ATOM 1726 C CA . ASP A 1 228 ? 22.884 13.226 -4.365 1.00 33.67 228 ASP A CA 1
ATOM 1727 C C . ASP A 1 228 ? 21.395 12.901 -4.406 1.00 33.91 228 ASP A C 1
ATOM 1728 O O . ASP A 1 228 ? 20.888 12.440 -5.429 1.00 33.85 228 ASP A O 1
ATOM 1733 N N . ASP A 1 229 ? 20.690 13.152 -3.307 1.00 38.83 229 ASP A N 1
ATOM 1734 C CA . ASP A 1 229 ? 19.254 12.876 -3.261 1.00 37.37 229 ASP A CA 1
ATOM 1735 C C . ASP A 1 229 ? 18.436 13.816 -4.151 1.00 38.02 229 ASP A C 1
ATOM 1736 O O . ASP A 1 229 ? 17.277 13.530 -4.446 1.00 39.19 229 ASP A O 1
ATOM 1741 N N . ILE A 1 230 ? 19.028 14.927 -4.585 1.00 29.79 230 ILE A N 1
ATOM 1742 C CA . ILE A 1 230 ? 18.299 15.884 -5.414 1.00 30.46 230 ILE A CA 1
ATOM 1743 C C . ILE A 1 230 ? 18.325 15.585 -6.913 1.00 32.97 230 ILE A C 1
ATOM 1744 O O . ILE A 1 230 ? 17.504 16.108 -7.669 1.00 32.04 230 ILE A O 1
ATOM 1749 N N . ASP A 1 231 ? 19.248 14.728 -7.338 1.00 37.57 231 ASP A N 1
ATOM 1750 C CA . ASP A 1 231 ? 19.398 14.400 -8.752 1.00 37.27 231 ASP A CA 1
ATOM 1751 C C . ASP A 1 231 ? 18.107 13.923 -9.407 1.00 36.81 231 ASP A C 1
ATOM 1752 O O . ASP A 1 231 ? 17.687 14.459 -10.433 1.00 36.30 231 ASP A O 1
ATOM 1757 N N . SER A 1 232 ? 17.471 12.925 -8.804 1.00 37.45 232 SER A N 1
ATOM 1758 C CA . SER A 1 232 ? 16.240 12.366 -9.353 1.00 37.57 232 SER A CA 1
ATOM 1759 C C . SER A 1 232 ? 14.979 13.058 -8.836 1.00 37.37 232 SER A C 1
ATOM 1760 O O . SER A 1 232 ? 13.875 12.759 -9.286 1.00 37.09 232 SER A O 1
ATOM 1763 N N . MET A 1 233 ? 15.146 13.981 -7.893 1.00 34.42 233 MET A N 1
ATOM 1764 C CA . MET A 1 233 ? 14.014 14.699 -7.311 1.00 33.69 233 MET A CA 1
ATOM 1765 C C . MET A 1 233 ? 13.207 15.515 -8.320 1.00 32.12 233 MET A C 1
ATOM 1766 O O . MET A 1 233 ? 13.761 16.312 -9.083 1.00 29.98 233 MET A O 1
ATOM 1771 N N . PRO A 1 234 ? 11.881 15.310 -8.341 1.00 36.21 234 PRO A N 1
ATOM 1772 C CA . PRO A 1 234 ? 10.970 16.020 -9.240 1.00 35.04 234 PRO A CA 1
ATOM 1773 C C . PRO A 1 234 ? 11.189 17.525 -9.193 1.00 34.57 234 PRO A C 1
ATOM 1774 O O . PRO A 1 234 ? 11.258 18.198 -10.224 1.00 34.77 234 PRO A O 1
ATOM 1778 N N . PHE A 1 235 ? 11.271 18.044 -7.972 1.00 33.40 235 PHE A N 1
ATOM 1779 C CA . PHE A 1 235 ? 11.494 19.464 -7.719 1.00 32.28 235 PHE A CA 1
ATOM 1780 C C . PHE A 1 235 ? 12.826 19.508 -6.981 1.00 30.36 235 PHE A C 1
ATOM 1781 O O . PHE A 1 235 ? 13.276 18.494 -6.454 1.00 28.61 235 PHE A O 1
ATOM 1789 N N . ARG A 1 236 ? 13.454 20.672 -6.941 1.00 32.85 236 ARG A N 1
ATOM 1790 C CA . ARG A 1 236 ? 14.714 20.805 -6.238 1.00 32.10 236 ARG A CA 1
ATOM 1791 C C . ARG A 1 236 ? 14.742 22.078 -5.400 1.00 30.20 236 ARG A C 1
ATOM 1792 O O . ARG A 1 236 ? 13.998 23.026 -5.656 1.00 30.37 236 ARG A O 1
ATOM 1800 N N . PRO A 1 237 ? 15.611 22.113 -4.382 1.00 24.58 237 PRO A N 1
ATOM 1801 C CA . PRO A 1 237 ? 15.726 23.278 -3.503 1.00 23.27 237 PRO A CA 1
ATOM 1802 C C . PRO A 1 237 ? 16.198 24.520 -4.244 1.00 22.97 237 PRO A C 1
ATOM 1803 O O . PRO A 1 237 ? 16.921 24.422 -5.236 1.00 23.16 237 PRO A O 1
ATOM 1807 N N . SER A 1 238 ? 15.794 25.687 -3.756 1.00 21.50 238 SER A N 1
ATOM 1808 C CA . SER A 1 238 ? 16.213 26.942 -4.360 1.00 22.47 238 SER A CA 1
ATOM 1809 C C . SER A 1 238 ? 17.727 27.063 -4.158 1.00 23.26 238 SER A C 1
ATOM 1810 O O . SER A 1 238 ? 18.452 27.524 -5.043 1.00 23.79 238 SER A O 1
ATOM 1813 N N . TRP A 1 239 ? 18.187 26.636 -2.984 1.00 22.40 239 TRP A N 1
ATOM 1814 C CA . TRP A 1 239 ? 19.606 26.663 -2.616 1.00 22.78 239 TRP A CA 1
ATOM 1815 C C . TRP A 1 239 ? 19.947 25.441 -1.764 1.00 21.78 239 TRP A C 1
ATOM 1816 O O . TRP A 1 239 ? 19.063 24.838 -1.146 1.00 20.37 239 TRP A O 1
ATOM 1827 N N . ILE A 1 240 ? 21.233 25.098 -1.723 1.00 19.76 240 ILE A N 1
ATOM 1828 C CA . ILE A 1 240 ? 21.714 23.970 -0.931 1.00 18.20 240 ILE A CA 1
ATOM 1829 C C . ILE A 1 240 ? 23.044 24.338 -0.273 1.00 19.47 240 ILE A C 1
ATOM 1830 O O . ILE A 1 240 ? 23.956 24.821 -0.940 1.00 18.16 240 ILE A O 1
ATOM 1835 N N . TYR A 1 241 ? 23.147 24.122 1.035 1.00 18.79 241 TYR A N 1
ATOM 1836 C CA . TYR A 1 241 ? 24.386 24.411 1.757 1.00 19.40 241 TYR A CA 1
ATOM 1837 C C . TYR A 1 241 ? 24.705 23.275 2.714 1.00 18.46 241 TYR A C 1
ATOM 1838 O O . TYR A 1 241 ? 23.817 22.520 3.115 1.00 17.54 241 TYR A O 1
ATOM 1847 N N . PRO A 1 242 ? 25.987 23.129 3.085 1.00 18.46 242 PRO A N 1
ATOM 1848 C CA . PRO A 1 242 ? 26.380 22.067 4.012 1.00 18.59 242 PRO A CA 1
ATOM 1849 C C . PRO A 1 242 ? 25.626 22.248 5.331 1.00 16.08 242 PRO A C 1
ATOM 1850 O O . PRO A 1 242 ? 25.155 21.280 5.922 1.00 16.63 242 PRO A O 1
ATOM 1854 N N . SER A 1 243 ? 25.502 23.498 5.774 1.00 18.77 243 SER A N 1
ATOM 1855 C CA . SER A 1 243 ? 24.806 23.808 7.024 1.00 19.57 243 SER A CA 1
ATOM 1856 C C . SER A 1 243 ? 24.377 25.265 7.027 1.00 18.74 243 SER A C 1
ATOM 1857 O O . SER A 1 243 ? 24.688 26.005 6.101 1.00 20.43 243 SER A O 1
ATOM 1860 N N . VAL A 1 244 ? 23.666 25.679 8.072 1.00 15.64 244 VAL A N 1
ATOM 1861 C CA . VAL A 1 244 ? 23.209 27.061 8.174 1.00 17.30 244 VAL A CA 1
ATOM 1862 C C . VAL A 1 244 ? 24.365 28.065 8.234 1.00 18.73 244 VAL A C 1
ATOM 1863 O O . VAL A 1 244 ? 24.189 29.245 7.933 1.00 19.67 244 VAL A O 1
ATOM 1867 N N . ALA A 1 245 ? 25.547 27.590 8.607 1.00 23.83 245 ALA A N 1
ATOM 1868 C CA . ALA A 1 245 ? 26.716 28.457 8.724 1.00 25.92 245 ALA A CA 1
ATOM 1869 C C . ALA A 1 245 ? 27.059 29.236 7.456 1.00 27.35 245 ALA A C 1
ATOM 1870 O O . ALA A 1 245 ? 27.558 30.362 7.535 1.00 27.99 245 ALA A O 1
ATOM 1872 N N . GLU A 1 246 ? 26.796 28.651 6.291 1.00 21.49 246 GLU A N 1
ATOM 1873 C CA . GLU A 1 246 ? 27.102 29.328 5.035 1.00 23.11 246 GLU A CA 1
ATOM 1874 C C . GLU A 1 246 ? 25.918 30.028 4.381 1.00 23.85 246 GLU A C 1
ATOM 1875 O O . GLU A 1 246 ? 26.074 30.659 3.338 1.00 22.32 246 GLU A O 1
ATOM 1881 N N . ILE A 1 247 ? 24.734 29.920 4.974 1.00 19.51 247 ILE A N 1
ATOM 1882 C CA . ILE A 1 247 ? 23.565 30.575 4.391 1.00 22.39 247 ILE A CA 1
ATOM 1883 C C . ILE A 1 247 ? 23.742 32.090 4.494 1.00 25.51 247 ILE A C 1
ATOM 1884 O O . ILE A 1 247 ? 23.896 32.621 5.594 1.00 25.56 247 ILE A O 1
ATOM 1889 N N . ASP A 1 248 ? 23.733 32.782 3.356 1.00 32.88 248 ASP A N 1
ATOM 1890 C CA . ASP A 1 248 ? 23.877 34.236 3.352 1.00 37.89 248 ASP A CA 1
ATOM 1891 C C . ASP A 1 248 ? 23.018 34.890 2.272 1.00 39.78 248 ASP A C 1
ATOM 1892 O O . ASP A 1 248 ? 23.323 35.990 1.807 1.00 40.97 248 ASP A O 1
ATOM 1897 N N . VAL A 1 249 ? 21.952 34.201 1.872 1.00 46.25 249 VAL A N 1
ATOM 1898 C CA . VAL A 1 249 ? 21.032 34.726 0.870 1.00 46.32 249 VAL A CA 1
ATOM 1899 C C . VAL A 1 249 ? 19.838 35.345 1.588 1.00 46.03 249 VAL A C 1
ATOM 1900 O O . VAL A 1 249 ? 18.877 35.783 0.957 1.00 47.71 249 VAL A O 1
ATOM 1904 N N . ILE A 1 250 ? 19.920 35.382 2.915 1.00 46.96 250 ILE A N 1
ATOM 1905 C CA . ILE A 1 250 ? 18.869 35.952 3.744 1.00 48.70 250 ILE A CA 1
ATOM 1906 C C . ILE A 1 250 ? 19.305 37.332 4.216 1.00 48.48 250 ILE A C 1
ATOM 1907 O O . ILE A 1 250 ? 19.862 37.429 5.329 1.00 50.12 250 ILE A O 1
#

Radius of gyration: 18.11 Å; Cα contacts (8 Å, |Δi|>4): 506; chains: 1; bounding box: 47×44×37 Å

B-factor: mean 26.92, std 12.94, range [10.88, 97.21]

Secondary structure (DSSP, 8-state):
----EEEEE-BTTTEETTEEPTTHHHHHHHHHHTT--EEEEES--S--HHHHHHHHHHTT----GGGEEEHHHHHHHHHHTSS--EEEEE--THHHHHHHHTT-EE-SSS-SEEEE---TT--HHHHHHHHHHHHTT-EEEES---SBSSTT-B-HHHHHHHHHHHH---PEE-STTSTHHHHHHHHHHT--GGGEEEEES-IIIIIHHHHHTT-EEEEESSSS--GGGGSS-SS--SEEESSGGG----

Organism: Escherichia coli (strain K12) (NCBI:txid83333)

CATH classification: 3.40.50.1000 (+1 more: 3.40.50.1000)

InterPro domains:
  IPR006357 HAD-superfamily hydrolase, subfamily IIA [PF13344] (6-105)
  IPR006357 HAD-superfamily hydrolase, subfamily IIA [TIGR01460] (6-223)
  IPR023214 HAD superfamily [G3DSA:3.40.50.1000] (6-232)
  IPR023214 HAD superfamily [G3DSA:3.40.50.1000] (71-174)
  IPR036412 HAD-like superfamily [SSF56784] (1-247)

Solvent-accessible surface area: 11434 Å² total; per-residue (Å²): 169,76,21,81,12,0,0,0,6,0,56,9,0,0,0,85,65,93,106,23,7,112,33,0,31,131,20,0,65,30,5,56,126,131,58,32,55,15,0,0,0,9,7,76,4,66,59,56,9,91,62,2,9,77,37,0,50,120,28,56,3,94,19,69,55,77,14,2,7,1,0,0,30,0,0,0,41,29,0,104,144,47,159,25,70,95,0,20,16,0,15,79,50,8,2,41,109,44,0,114,138,7,50,8,67,48,28,67,93,125,15,56,0,0,0,0,0,40,4,191,67,48,68,186,79,42,54,95,76,0,2,128,25,0,61,102,56,9,98,9,9,0,0,0,39,39,83,81,28,147,56,183,106,82,4,1,8,38,6,0,52,18,0,32,181,111,19,69,92,172,13,85,50,0,0,11,46,20,50,54,0,0,96,5,0,0,80,83,19,173,11,115,12,102,27,2,0,0,0,0,5,34,2,162,23,1,0,50,0,0,109,113,18,48,12,72,5,0,0,0,54,28,32,112,8,5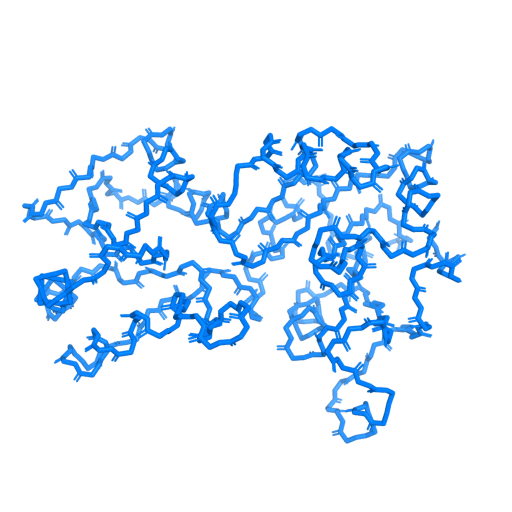0,95,100,59,25,94,107,20,125,28,135,16,58,81,49,40,76,20,1,65,103,16,120,48,43

GO terms:
  GO:0000287 magnesium ion binding (F, IDA)
  GO:0008253 5'-nucleotidase activity (F, IDA)
  GO:0005829 cytosol (C, IDA)
  GO:0046050 UMP catabolic process (P, IMP)

Sequence (250 aa):
MTIKNVICDIDGVLMHDNVAVPGAAEFLHGIMDKGLPLVLLTNYPSQTGQDLANRFATAGVDVPDSVFYTSAMATADFLRRQEGKKAYVVGEGALIHELYKAGFTITDVNPDFVIVGETRSYNWDMMHKAAYFVANGARFIATNPDTHGRGFYPACGALCAGIEKISGRKPFYVGKPSPWIIRAALNKMQAHSEETVIVGDNLRTDILAGFQAGLETILVLSGVSSLDDIDSMPFRPSWIYPSVAEIDVI

Nearest PDB structures (foldseek):
  2c4n-assembly1_A  TM=1.004E+00  e=4.655E-51  Escherichia coli K-12
  1ydf-assembly1_A  TM=9.395E-01  e=1.296E-23  Streptococcus pneumoniae TIGR4
  3epr-assembly1_A  TM=9.341E-01  e=3.104E-23  Streptococcus agalactiae serogroup V
  4ift-assembly1_A  TM=9.148E-01  e=9.949E-23  Geobacillus stearothermophilus
  4o8c-assembly1_A  TM=9.062E-01  e=6.244E-23  Geobacillus stearothermophilus